Protein AF-A0A7V2IB35-F1 (afdb_monomer_lite)

Secondary structure (DSSP, 8-state):
-----------------------------------------PPPPP---PPP--------------PPPPPPPP---HHHHHHHHHHHHHHHHHHHHHTHHHHHHHHHHHHHHHHHHHHHHHHS-----SGGGS--STTSPP-S-------THHHHHHHHHHHHHHHHHHHHHHHHHHHHHTHHHHHHHHHHHHHHHHHHHHHHHTTTT---

pLDDT: mean 75.53, std 20.03, range [38.19, 98.56]

Sequence (212 aa):
MVDVDEEAAERDPEGRRPGRAGRVRGGAGDRGRHEVPARAHTPIVPGGRRRRKRDAGRAVATAAGERPRAPPAPRRDPRASRRARGRTGGILARRAMEYLPVLIFAVLIVAFGVVSLAVARLLRPARPDPVKAMNYECGAEPFGPAWIQFPAGFYLVALVFILFDTLAVFLFPWALVLRTEGLRAFWVMAAFVGIVGLGWLYAYREGVLEWK

Foldseek 3Di:
DDDDDDDDDDDDDDDDDDDDDDDDDDDDDDDDDDDDDDDDDDDDDDDDDDDDDDDDDDDDDDDDDDDPDDDPDPPPDPVVVVVVVVVVVVVVVVVVVVCVVVVVVVVVVVVVVVVVVVVCVVPDDDDDDVVVVADDDVPDHDDDDPDDDDDCLVVLVVVLVVLVVVLVVVVVVLVVCCVVCPPVSVVVNVVVCVVSVVVVVVCVVVCSNPDD

Radius of gyration: 40.21 Å; chains: 1; bounding box: 102×67×86 Å

Structure (mmCIF, N/CA/C/O backbone):
data_AF-A0A7V2IB35-F1
#
_entry.id   AF-A0A7V2IB35-F1
#
loop_
_atom_site.group_PDB
_atom_site.id
_atom_site.type_symbol
_atom_site.label_atom_id
_atom_site.label_alt_id
_atom_site.label_comp_id
_atom_site.label_asym_id
_atom_site.label_entity_id
_atom_site.label_seq_id
_atom_site.pdbx_PDB_ins_code
_atom_site.Cartn_x
_atom_site.Cartn_y
_atom_site.Cartn_z
_atom_site.occupancy
_atom_site.B_iso_or_equiv
_atom_site.auth_seq_id
_atom_site.auth_comp_id
_atom_site.auth_asym_id
_atom_site.auth_atom_id
_atom_site.pdbx_PDB_model_num
ATOM 1 N N . MET A 1 1 ? 24.985 -39.035 -35.673 1.00 49.66 1 MET A N 1
ATOM 2 C CA . MET A 1 1 ? 25.160 -40.280 -36.441 1.00 49.66 1 MET A CA 1
ATOM 3 C C . MET A 1 1 ? 26.101 -41.129 -35.630 1.00 49.66 1 MET A C 1
ATOM 5 O O . MET A 1 1 ? 27.090 -40.569 -35.165 1.00 49.66 1 MET A O 1
ATOM 9 N N . VAL A 1 2 ? 25.780 -42.409 -35.473 1.00 42.47 2 VAL A N 1
ATOM 10 C CA . VAL A 1 2 ? 26.357 -43.331 -34.488 1.00 42.47 2 VAL A CA 1
ATOM 11 C C . VAL A 1 2 ? 25.881 -43.033 -33.056 1.00 42.47 2 VAL A C 1
ATOM 13 O O . VAL A 1 2 ? 26.201 -41.982 -32.508 1.00 42.47 2 VAL A O 1
ATOM 16 N N . ASP A 1 3 ? 25.190 -43.952 -32.380 1.00 44.59 3 ASP A N 1
ATOM 17 C CA . ASP A 1 3 ? 23.843 -44.498 -32.685 1.00 44.59 3 ASP A CA 1
ATOM 18 C C . ASP A 1 3 ? 23.284 -45.121 -31.368 1.00 44.59 3 ASP A C 1
ATOM 20 O O . ASP A 1 3 ? 24.039 -45.212 -30.402 1.00 44.59 3 ASP A O 1
ATOM 24 N N . VAL A 1 4 ? 21.979 -45.269 -31.085 1.00 55.09 4 VAL A N 1
ATOM 25 C CA . VAL A 1 4 ? 20.846 -45.994 -31.725 1.00 55.09 4 VAL A CA 1
ATOM 26 C C . VAL A 1 4 ? 20.843 -47.511 -31.422 1.00 55.09 4 VAL A C 1
ATOM 28 O O . VAL A 1 4 ? 20.877 -48.332 -32.325 1.00 55.09 4 VAL A O 1
ATOM 31 N N . ASP A 1 5 ? 20.730 -47.824 -30.120 1.00 50.22 5 ASP A N 1
ATOM 32 C CA . ASP A 1 5 ? 20.096 -49.017 -29.517 1.00 50.22 5 ASP A CA 1
ATOM 33 C C . ASP A 1 5 ? 19.050 -48.447 -28.520 1.00 50.22 5 ASP A C 1
ATOM 35 O O . ASP A 1 5 ? 19.384 -47.539 -27.754 1.00 50.22 5 ASP A O 1
ATOM 39 N N . GLU A 1 6 ? 17.739 -48.702 -28.528 1.00 55.28 6 GLU A N 1
ATOM 40 C CA . GLU A 1 6 ? 16.906 -49.890 -28.791 1.00 55.28 6 GLU A CA 1
ATOM 41 C C . GLU A 1 6 ? 16.714 -50.803 -27.561 1.00 55.28 6 GLU A C 1
ATOM 43 O O . GLU A 1 6 ? 17.663 -51.355 -27.022 1.00 55.28 6 GLU A O 1
ATOM 48 N N . GLU A 1 7 ? 15.438 -50.935 -27.157 1.00 47.97 7 GLU A N 1
ATOM 49 C CA . GLU A 1 7 ? 14.862 -51.931 -26.231 1.00 47.97 7 GLU A CA 1
ATOM 50 C C . GLU A 1 7 ? 15.362 -52.009 -24.756 1.00 47.97 7 GLU A C 1
ATOM 52 O O . GLU A 1 7 ? 16.485 -51.676 -24.411 1.00 47.97 7 GLU A O 1
ATOM 57 N N . ALA A 1 8 ? 14.550 -52.402 -23.763 1.00 41.12 8 ALA A N 1
ATOM 58 C CA . ALA A 1 8 ? 13.110 -52.667 -23.740 1.00 41.12 8 ALA A CA 1
ATOM 59 C C . ALA A 1 8 ? 12.476 -52.289 -22.384 1.00 41.12 8 ALA A C 1
ATOM 61 O O . ALA A 1 8 ? 13.104 -52.311 -21.330 1.00 41.12 8 ALA A O 1
ATOM 62 N N . ALA A 1 9 ? 11.188 -51.961 -22.482 1.00 38.47 9 ALA A N 1
ATOM 63 C CA . ALA A 1 9 ? 10.094 -52.226 -21.551 1.00 38.47 9 ALA A CA 1
ATOM 64 C C . ALA A 1 9 ? 10.382 -52.760 -20.129 1.00 38.47 9 ALA A C 1
ATOM 66 O O . ALA A 1 9 ? 10.858 -53.875 -19.962 1.00 38.47 9 ALA A O 1
ATOM 67 N N . GLU A 1 10 ? 9.719 -52.133 -19.151 1.00 54.44 10 GLU A N 1
ATOM 68 C CA . GLU A 1 10 ? 8.640 -52.855 -18.464 1.00 54.44 10 GLU A CA 1
ATOM 69 C C . GLU A 1 10 ? 7.444 -51.924 -18.194 1.00 54.44 10 GLU A C 1
ATOM 71 O O . GLU A 1 10 ? 7.600 -50.724 -17.957 1.00 54.44 10 GLU A O 1
ATOM 76 N N . ARG A 1 11 ? 6.226 -52.461 -18.322 1.00 47.09 11 ARG A N 1
ATOM 77 C CA . ARG A 1 11 ? 4.964 -51.751 -18.071 1.00 47.09 11 ARG A CA 1
ATOM 78 C C . ARG A 1 11 ? 4.386 -52.259 -16.755 1.00 47.09 11 ARG A C 1
ATOM 80 O O . ARG A 1 11 ? 4.236 -53.467 -16.621 1.00 47.09 11 ARG A O 1
ATOM 87 N N . ASP A 1 12 ? 3.925 -51.365 -15.884 1.00 47.56 12 ASP A N 1
ATOM 88 C CA . ASP A 1 12 ? 2.955 -51.711 -14.836 1.00 47.56 12 ASP A CA 1
ATOM 89 C C . ASP A 1 12 ? 1.616 -50.996 -15.110 1.00 47.56 12 ASP A C 1
ATOM 91 O O . ASP A 1 12 ? 1.527 -49.775 -14.932 1.00 47.56 12 ASP A O 1
ATOM 95 N N . PRO A 1 13 ? 0.592 -51.711 -15.622 1.00 56.50 13 PRO A N 1
ATOM 96 C CA . PRO A 1 13 ? -0.699 -51.131 -15.957 1.00 56.50 13 PRO A CA 1
ATOM 97 C C . PRO A 1 13 ? -1.884 -51.718 -15.158 1.00 56.50 13 PRO A C 1
ATOM 99 O O . PRO A 1 13 ? -2.969 -51.810 -15.720 1.00 56.50 13 PRO A O 1
ATOM 102 N N . GLU A 1 14 ? -1.743 -52.087 -13.877 1.00 45.78 14 GLU A N 1
ATOM 103 C CA . GLU A 1 14 ? -2.878 -52.440 -12.987 1.00 45.78 14 GLU A CA 1
ATOM 104 C C . GLU A 1 14 ? -2.435 -52.370 -11.504 1.00 45.78 14 GLU A C 1
ATOM 106 O O . GLU A 1 14 ? -1.509 -53.042 -11.091 1.00 45.78 14 GLU A O 1
ATOM 111 N N . GLY A 1 15 ? -3.011 -51.609 -10.572 1.00 42.94 15 GLY A N 1
ATOM 112 C CA . GLY A 1 15 ? -4.404 -51.220 -10.402 1.00 42.94 15 GLY A CA 1
ATOM 113 C C . GLY A 1 15 ? -4.883 -51.614 -8.993 1.00 42.94 15 GLY A C 1
ATOM 114 O O . GLY A 1 15 ? -5.195 -52.777 -8.758 1.00 42.94 15 GLY A O 1
ATOM 115 N N . ARG A 1 16 ? -4.986 -50.661 -8.043 1.00 42.22 16 ARG A N 1
ATOM 116 C CA . ARG A 1 16 ? -5.832 -50.782 -6.823 1.00 42.22 16 ARG A CA 1
ATOM 117 C C . ARG A 1 16 ? -5.967 -49.477 -6.016 1.00 42.22 16 ARG A C 1
ATOM 119 O O . ARG A 1 16 ? -5.063 -49.054 -5.307 1.00 42.22 16 ARG A O 1
ATOM 126 N N . ARG A 1 17 ? -7.182 -48.921 -6.002 1.00 50.62 17 ARG A N 1
ATOM 127 C CA . ARG A 1 17 ? -7.823 -48.375 -4.784 1.00 50.62 17 ARG A CA 1
ATOM 128 C C . ARG A 1 17 ? -8.903 -49.397 -4.392 1.00 50.62 17 ARG A C 1
ATOM 130 O O . ARG A 1 17 ? -9.488 -49.965 -5.317 1.00 50.62 17 ARG A O 1
ATOM 137 N N . PRO A 1 18 ? -9.198 -49.663 -3.101 1.00 51.81 18 PRO A N 1
ATOM 138 C CA . PRO A 1 18 ? -10.195 -48.815 -2.421 1.00 51.81 18 PRO A CA 1
ATOM 139 C C . PRO A 1 18 ? -10.126 -48.745 -0.871 1.00 51.81 18 PRO A C 1
ATOM 141 O O . PRO A 1 18 ? -9.525 -49.579 -0.205 1.00 51.81 18 PRO A O 1
ATOM 144 N N . GLY A 1 19 ? -10.916 -47.823 -0.300 1.00 41.06 19 GLY A N 1
ATOM 145 C CA . GLY A 1 19 ? -11.405 -47.886 1.090 1.00 41.06 19 GLY A CA 1
ATOM 146 C C . GLY A 1 19 ? -10.630 -47.048 2.122 1.00 41.06 19 GLY A C 1
ATOM 147 O O . GLY A 1 19 ? -9.466 -46.736 1.924 1.00 41.06 19 GLY A O 1
ATOM 148 N N . ARG A 1 20 ? -11.232 -46.639 3.249 1.00 43.84 20 ARG A N 1
ATOM 149 C CA . ARG A 1 20 ? -12.660 -46.663 3.647 1.00 43.84 20 ARG A CA 1
ATOM 150 C C . ARG A 1 20 ? -12.899 -45.599 4.738 1.00 43.84 20 ARG A C 1
ATOM 152 O O . ARG A 1 20 ? -11.971 -45.193 5.425 1.00 43.84 20 ARG A O 1
ATOM 159 N N . ALA A 1 21 ? -14.142 -45.146 4.894 1.00 46.91 21 ALA A N 1
ATOM 160 C CA . ALA A 1 21 ? -14.523 -44.109 5.856 1.00 46.91 21 ALA A CA 1
ATOM 161 C C . ALA A 1 21 ? -14.310 -44.502 7.335 1.00 46.91 21 ALA A C 1
ATOM 163 O O . ALA A 1 21 ? -14.651 -45.614 7.737 1.00 46.91 21 ALA A O 1
ATOM 164 N N . GLY A 1 22 ? -13.876 -43.534 8.151 1.00 43.50 22 GLY A N 1
ATOM 165 C CA . GLY A 1 22 ? -13.842 -43.600 9.616 1.00 43.50 22 GLY A CA 1
ATOM 166 C C . GLY A 1 22 ? -14.738 -42.527 10.244 1.00 43.50 22 GLY A C 1
ATOM 167 O O . GLY A 1 22 ? -14.273 -41.449 10.597 1.00 43.50 22 GLY A O 1
ATOM 168 N N . ARG A 1 23 ? -16.042 -42.805 10.363 1.00 49.16 23 ARG A N 1
ATOM 169 C CA . ARG A 1 23 ? -17.017 -41.916 11.019 1.00 49.16 23 ARG A CA 1
ATOM 170 C C . ARG A 1 23 ? -17.187 -42.336 12.478 1.00 49.16 23 ARG A C 1
ATOM 172 O O . ARG A 1 23 ? -17.846 -43.340 12.729 1.00 49.16 23 ARG A O 1
ATOM 179 N N . VAL A 1 24 ? -16.680 -41.552 13.427 1.00 54.00 24 VAL A N 1
ATOM 180 C CA . VAL A 1 24 ? -16.980 -41.737 14.860 1.00 54.00 24 VAL A CA 1
ATOM 181 C C . VAL A 1 24 ? -18.007 -40.696 15.309 1.00 54.00 24 VAL A C 1
ATOM 183 O O . VAL A 1 24 ? -17.975 -39.540 14.892 1.00 54.00 24 VAL A O 1
ATOM 186 N N . ARG A 1 25 ? -18.988 -41.145 16.095 1.00 47.47 25 ARG A N 1
ATOM 187 C CA . ARG A 1 25 ? -20.209 -40.416 16.455 1.00 47.47 25 ARG A CA 1
ATOM 188 C C . ARG A 1 25 ? -20.546 -40.720 17.912 1.00 47.47 25 ARG A C 1
ATOM 190 O O . ARG A 1 25 ? -20.620 -41.890 18.265 1.00 47.47 25 ARG A O 1
ATOM 197 N N . GLY A 1 26 ? -20.900 -39.692 18.679 1.00 38.75 26 GLY A N 1
ATOM 198 C CA . GLY A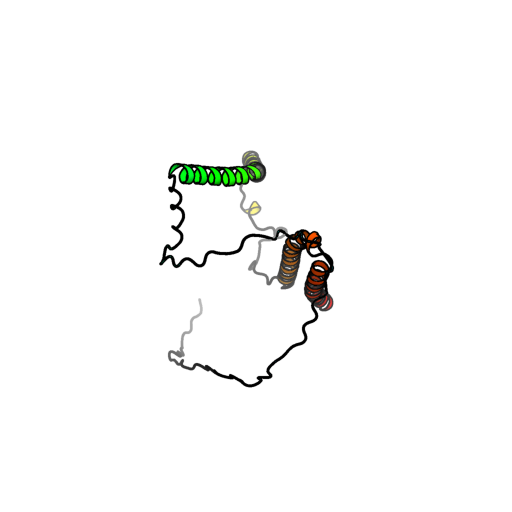 1 26 ? -21.632 -39.847 19.940 1.00 38.75 26 GLY A CA 1
ATOM 199 C C . GLY A 1 26 ? -20.781 -39.719 21.204 1.00 38.75 26 GLY A C 1
ATOM 200 O O . GLY A 1 26 ? -19.762 -40.376 21.361 1.00 38.75 26 GLY A O 1
ATOM 201 N N . GLY A 1 27 ? -21.259 -38.868 22.109 1.00 38.19 27 GLY A N 1
ATOM 202 C CA . GLY A 1 27 ? -20.668 -38.578 23.416 1.00 38.19 27 GLY A CA 1
ATOM 203 C C . GLY A 1 27 ? -21.595 -37.661 24.215 1.00 38.19 27 GLY A C 1
ATOM 204 O O . GLY A 1 27 ? -21.180 -36.608 24.681 1.00 38.19 27 GLY A O 1
ATOM 205 N N . ALA A 1 28 ? -22.888 -38.001 24.267 1.00 44.31 28 ALA A N 1
ATOM 206 C CA . ALA A 1 28 ? -23.889 -37.215 24.982 1.00 44.31 28 ALA A CA 1
ATOM 207 C C . ALA A 1 28 ? -23.853 -37.558 26.480 1.00 44.31 28 ALA A C 1
ATOM 209 O O . ALA A 1 28 ? -24.232 -38.661 26.870 1.00 44.31 28 ALA A O 1
ATOM 210 N N . GLY A 1 29 ? -23.395 -36.612 27.301 1.00 44.84 29 GLY A N 1
ATOM 211 C CA . GLY A 1 29 ? -23.379 -36.713 28.760 1.00 44.84 29 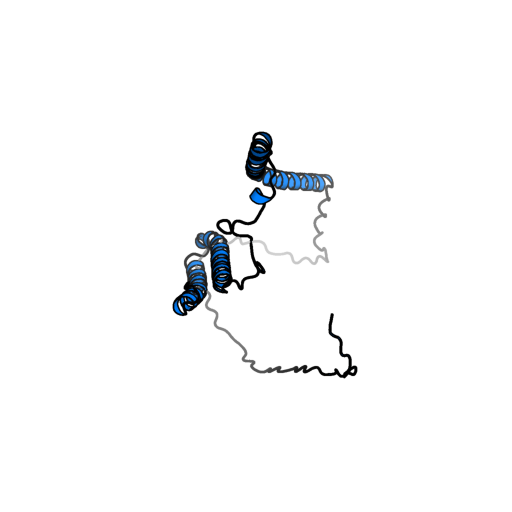GLY A CA 1
ATOM 212 C C . GLY A 1 29 ? -24.412 -35.788 29.397 1.00 44.84 29 GLY A C 1
ATOM 213 O O . GLY A 1 29 ? -24.088 -34.661 29.753 1.00 44.84 29 GLY A O 1
ATOM 214 N N . ASP A 1 30 ? -25.646 -36.268 29.548 1.00 48.97 30 ASP A N 1
ATOM 215 C CA . ASP A 1 30 ? -26.634 -35.658 30.443 1.00 48.97 30 ASP A CA 1
ATOM 216 C C . ASP A 1 30 ? -26.406 -36.135 31.888 1.00 48.97 30 ASP A C 1
ATOM 218 O O . ASP A 1 30 ? -26.362 -37.349 32.136 1.00 48.97 30 ASP A O 1
ATOM 222 N N . ARG A 1 31 ? -26.277 -35.175 32.818 1.00 48.91 31 ARG A N 1
ATOM 223 C CA . ARG A 1 31 ? -26.936 -35.135 34.144 1.00 48.91 31 ARG A CA 1
ATOM 224 C C . ARG A 1 31 ? -26.348 -34.025 35.021 1.00 48.91 31 ARG A C 1
ATOM 226 O O . ARG A 1 31 ? -25.138 -33.958 35.201 1.00 48.91 31 ARG A O 1
ATOM 233 N N . GLY A 1 32 ? -27.206 -33.203 35.634 1.00 43.75 32 GLY A N 1
ATOM 234 C CA . GLY A 1 32 ? -26.756 -32.166 36.579 1.00 43.75 32 GLY A CA 1
ATOM 235 C C . GLY A 1 32 ? -27.811 -31.139 37.003 1.00 43.75 32 GLY A C 1
ATOM 236 O O . GLY A 1 32 ? -27.516 -29.950 37.053 1.00 43.75 32 GLY A O 1
ATOM 237 N N . ARG A 1 33 ? -29.052 -31.565 37.275 1.00 42.47 33 ARG A N 1
ATOM 238 C CA . ARG A 1 33 ? -30.112 -30.680 37.793 1.00 42.47 33 ARG A CA 1
ATOM 239 C C . ARG A 1 33 ? -29.843 -30.298 39.252 1.00 42.47 33 ARG A C 1
ATOM 241 O O . ARG A 1 33 ? -29.779 -31.192 40.090 1.00 42.47 33 ARG A O 1
ATOM 248 N N . HIS A 1 34 ? -29.813 -29.003 39.567 1.00 53.22 34 HIS A N 1
ATOM 249 C CA . HIS A 1 34 ? -30.037 -28.501 40.929 1.00 53.22 34 HIS A CA 1
ATOM 250 C C . HIS A 1 34 ? -30.931 -27.252 40.916 1.00 53.22 34 HIS A C 1
ATOM 252 O O . HIS A 1 34 ? -30.636 -26.258 40.257 1.00 53.22 34 HIS A O 1
ATOM 258 N N . GLU A 1 35 ? -32.050 -27.347 41.638 1.00 44.06 35 GLU A N 1
ATOM 259 C CA . GLU A 1 35 ? -33.262 -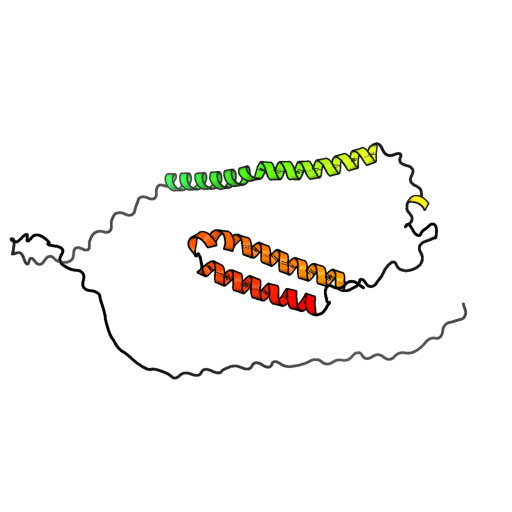26.529 41.498 1.00 44.06 35 GLU A CA 1
ATOM 260 C C . GLU A 1 35 ? -33.782 -26.224 42.943 1.00 44.06 35 GLU A C 1
ATOM 262 O O . GLU A 1 35 ? -33.832 -27.148 43.749 1.00 44.06 35 GLU A O 1
ATOM 267 N N . VAL A 1 36 ? -34.148 -25.012 43.415 1.00 56.44 36 VAL A N 1
ATOM 268 C CA . VAL A 1 36 ? -34.322 -23.702 42.744 1.00 56.44 36 VAL A CA 1
ATOM 269 C C . VAL A 1 36 ? -33.793 -22.446 43.515 1.00 56.44 36 VAL A C 1
ATOM 271 O O . VAL A 1 36 ? -32.959 -21.761 42.927 1.00 56.44 36 VAL A O 1
ATOM 274 N N . PRO A 1 37 ? -34.312 -21.980 44.691 1.00 55.16 37 PRO A N 1
ATOM 275 C CA . PRO A 1 37 ? -34.816 -20.592 44.658 1.00 55.16 37 PRO A CA 1
ATOM 276 C C . PRO A 1 37 ? -34.254 -19.515 45.619 1.00 55.16 37 PRO A C 1
ATOM 278 O O . PRO A 1 37 ? -33.928 -19.749 46.776 1.00 55.16 37 PRO A O 1
ATOM 281 N N . ALA A 1 38 ? -34.384 -18.278 45.117 1.00 47.47 38 ALA A N 1
ATOM 282 C CA . ALA A 1 38 ? -34.815 -17.045 45.797 1.00 47.47 38 ALA A CA 1
ATOM 283 C C . ALA A 1 38 ? -33.973 -16.405 46.926 1.00 47.47 38 ALA A C 1
ATOM 285 O O . ALA A 1 38 ? -34.082 -16.761 48.097 1.00 47.47 38 ALA A O 1
ATOM 286 N N . ARG A 1 39 ? -33.401 -15.228 46.610 1.00 43.97 39 ARG A N 1
ATOM 287 C CA . ARG A 1 39 ? -33.593 -14.009 47.426 1.00 43.97 39 ARG A CA 1
ATOM 288 C C . ARG A 1 39 ? -33.853 -12.788 46.544 1.00 43.97 39 ARG A C 1
ATOM 290 O O . ARG A 1 39 ? -33.043 -12.451 45.688 1.00 43.97 39 ARG A O 1
ATOM 297 N N . ALA A 1 40 ? -34.981 -12.124 46.779 1.00 51.94 40 ALA A N 1
ATOM 298 C CA . ALA A 1 40 ? -35.296 -10.830 46.188 1.00 51.94 40 ALA A CA 1
ATOM 299 C C . ALA A 1 40 ? -34.799 -9.709 47.111 1.00 51.94 40 ALA A C 1
ATOM 301 O O . ALA A 1 40 ? -35.131 -9.698 48.294 1.00 51.94 40 ALA A O 1
ATOM 302 N N . HIS A 1 41 ? -34.062 -8.744 46.560 1.00 51.22 41 HIS A N 1
ATOM 303 C CA . HIS A 1 41 ? -33.739 -7.487 47.236 1.00 51.22 41 HIS A CA 1
ATOM 304 C C . HIS A 1 41 ? -34.045 -6.311 46.306 1.00 51.22 41 HIS A C 1
ATOM 306 O O . HIS A 1 41 ? -33.183 -5.798 45.597 1.00 51.22 41 HIS A O 1
ATOM 312 N N . THR A 1 42 ? -35.311 -5.901 46.304 1.00 54.84 42 THR A N 1
ATOM 313 C CA . THR A 1 42 ? -35.776 -4.672 45.655 1.00 54.84 42 THR A CA 1
ATOM 314 C C . THR A 1 42 ? -35.524 -3.487 46.594 1.00 54.84 42 THR A C 1
ATOM 316 O O . THR A 1 42 ? -35.984 -3.537 47.738 1.00 54.84 42 THR A O 1
ATOM 319 N N . PRO A 1 43 ? -34.844 -2.407 46.169 1.00 56.44 43 PRO A N 1
ATOM 320 C CA . PRO A 1 43 ? -34.741 -1.202 46.984 1.00 56.44 43 PRO A CA 1
ATOM 321 C C . PRO A 1 43 ? -36.088 -0.465 47.040 1.00 56.44 43 PRO A C 1
ATOM 323 O O . PRO A 1 43 ? -36.787 -0.311 46.037 1.00 56.44 43 PRO A O 1
ATOM 326 N N . ILE A 1 44 ? -36.450 -0.005 48.238 1.00 55.75 44 ILE A N 1
ATOM 327 C CA . ILE A 1 44 ? -37.705 0.699 48.524 1.00 55.75 44 ILE A CA 1
ATOM 328 C C . ILE A 1 44 ? -37.586 2.161 48.074 1.00 55.75 44 ILE A C 1
ATOM 330 O O . ILE A 1 44 ? -36.729 2.893 48.563 1.00 55.75 44 ILE A O 1
ATOM 334 N N . VAL A 1 45 ? -38.483 2.610 47.189 1.00 65.75 45 VAL A N 1
ATOM 335 C CA . VAL A 1 45 ? -38.616 4.027 46.801 1.00 65.75 45 VAL A CA 1
ATOM 336 C C . VAL A 1 45 ? -39.764 4.671 47.595 1.00 65.75 45 VAL A C 1
ATOM 338 O O . VAL A 1 45 ? -40.889 4.169 47.534 1.00 65.75 45 VAL A O 1
ATOM 341 N N . PRO A 1 46 ? -39.540 5.778 48.328 1.00 54.09 46 PRO A N 1
ATOM 342 C CA . PRO A 1 46 ? -40.572 6.374 49.171 1.00 54.09 46 PRO A CA 1
ATOM 343 C C . PRO A 1 46 ? -41.520 7.337 48.428 1.00 54.09 46 PRO A C 1
ATOM 345 O O . PRO A 1 46 ? -41.104 8.272 47.751 1.00 54.09 46 PRO A O 1
ATOM 348 N N . GLY A 1 47 ? -42.822 7.207 48.705 1.00 51.81 47 GLY A N 1
ATOM 349 C CA . GLY A 1 47 ? -43.591 8.369 49.181 1.00 51.81 47 GLY A CA 1
ATOM 350 C C . GLY A 1 47 ? -44.187 9.378 48.185 1.00 51.81 47 GLY A C 1
ATOM 351 O O . GLY A 1 47 ? -44.419 10.523 48.571 1.00 51.81 47 GLY A O 1
ATOM 352 N N . GLY A 1 48 ? -44.521 9.004 46.947 1.00 49.09 48 GLY A N 1
ATOM 353 C CA . GLY A 1 48 ? -45.255 9.894 46.028 1.00 49.09 48 GLY A CA 1
ATOM 354 C C . GLY A 1 48 ? -46.748 10.059 46.375 1.00 49.09 48 GLY A C 1
ATOM 355 O O . GLY A 1 48 ? -47.570 9.242 45.960 1.00 49.09 48 GLY A O 1
ATOM 356 N N . ARG A 1 49 ? -47.131 11.131 47.091 1.00 59.53 49 ARG A N 1
ATOM 357 C CA . ARG A 1 49 ? -48.536 11.444 47.456 1.00 59.53 49 ARG A CA 1
ATOM 358 C C . ARG A 1 49 ? -49.454 11.547 46.222 1.00 59.53 49 ARG A C 1
ATOM 360 O O . ARG A 1 49 ? -49.464 12.573 45.544 1.00 59.53 49 ARG A O 1
ATOM 367 N N . ARG A 1 50 ? -50.309 10.546 45.971 1.00 57.34 50 ARG A N 1
ATOM 368 C CA . ARG A 1 50 ? -51.411 10.648 44.991 1.00 57.34 50 ARG A CA 1
ATOM 369 C C . ARG A 1 50 ? -52.739 10.969 45.680 1.00 57.34 50 ARG A C 1
ATOM 371 O O . ARG A 1 50 ? -53.152 10.291 46.615 1.00 57.34 50 ARG A O 1
ATOM 378 N N . ARG A 1 51 ? -53.396 12.033 45.202 1.00 54.84 51 ARG A N 1
ATOM 379 C CA . ARG A 1 51 ? -54.700 12.520 45.685 1.00 54.84 51 ARG A CA 1
ATOM 380 C C . ARG A 1 51 ? -55.742 11.398 45.713 1.00 54.84 51 ARG A C 1
ATOM 382 O O . ARG A 1 51 ? -55.990 10.765 44.689 1.00 54.84 51 ARG A O 1
ATOM 389 N N . ARG A 1 52 ? -56.457 11.270 46.837 1.00 50.31 52 ARG A N 1
ATOM 390 C CA . ARG A 1 52 ? -57.800 10.673 46.845 1.00 50.31 52 ARG A CA 1
ATOM 391 C C . ARG A 1 52 ? -58.683 11.438 45.854 1.00 50.31 52 ARG A C 1
ATOM 393 O O . ARG A 1 52 ? -58.881 12.639 46.021 1.00 50.31 52 ARG A O 1
ATOM 400 N N . LYS A 1 53 ? -59.291 10.727 44.908 1.00 45.81 53 LYS A N 1
ATOM 401 C CA . LYS A 1 53 ? -60.640 11.055 44.445 1.00 45.81 53 LYS A CA 1
ATOM 402 C C . LYS A 1 53 ? -61.516 9.870 44.834 1.00 45.81 53 LYS A C 1
ATOM 404 O O . LYS A 1 53 ? -61.325 8.767 44.331 1.00 45.81 53 LYS A O 1
ATOM 409 N N . ARG A 1 54 ? -62.347 10.085 45.850 1.00 49.94 54 ARG A N 1
ATOM 410 C CA . ARG A 1 54 ? -63.375 9.135 46.276 1.00 49.94 54 ARG A CA 1
ATOM 411 C C . ARG A 1 54 ? -64.624 9.378 45.412 1.00 49.94 54 ARG A C 1
ATOM 413 O O . ARG A 1 54 ? -64.634 10.309 44.610 1.00 49.94 54 ARG A O 1
ATOM 420 N N . ASP A 1 55 ? -65.637 8.551 45.631 1.00 48.94 55 ASP A N 1
ATOM 421 C CA . ASP A 1 55 ? -67.024 8.755 45.198 1.00 48.94 55 ASP A CA 1
ATOM 422 C C . ASP A 1 55 ? -67.316 8.455 43.717 1.00 48.94 55 ASP A C 1
ATOM 424 O O . ASP A 1 55 ? -67.287 9.323 42.851 1.00 48.94 55 ASP A O 1
ATOM 428 N N . ALA A 1 56 ? -67.645 7.188 43.452 1.00 48.03 56 ALA A N 1
ATOM 429 C CA . ALA A 1 56 ? -68.952 6.782 42.916 1.00 48.03 56 ALA A CA 1
ATOM 430 C C . ALA A 1 56 ? -68.996 5.247 42.830 1.00 48.03 56 ALA A C 1
ATOM 432 O O . ALA A 1 56 ? -68.257 4.635 42.062 1.00 48.03 56 ALA A O 1
ATOM 433 N N . GLY A 1 57 ? -69.833 4.608 43.649 1.00 41.88 57 GLY A N 1
ATOM 434 C CA . GLY A 1 57 ? -70.119 3.180 43.506 1.00 41.88 57 GLY A CA 1
ATOM 435 C C . GLY A 1 57 ? -71.257 2.919 42.515 1.00 41.88 57 GLY A C 1
ATOM 436 O O . GLY A 1 57 ? -71.941 3.847 42.095 1.00 41.88 57 GLY A O 1
ATOM 437 N N . ARG A 1 58 ? -71.518 1.626 42.275 1.00 46.06 58 ARG A N 1
ATOM 438 C CA . ARG A 1 58 ? -72.746 1.066 41.674 1.00 46.06 58 A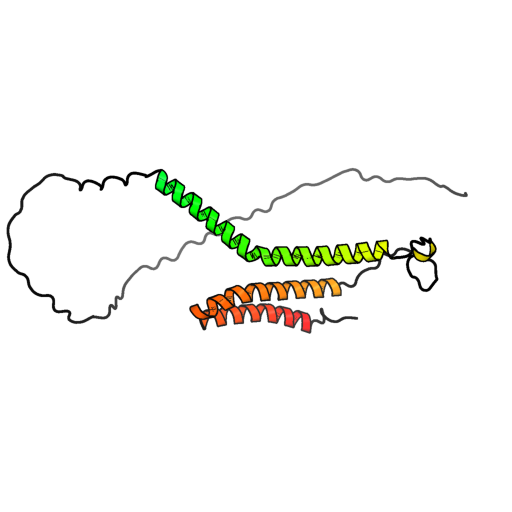RG A CA 1
ATOM 439 C C . ARG A 1 58 ? -72.925 1.234 40.154 1.00 46.06 58 ARG A C 1
ATOM 441 O O . ARG A 1 58 ? -73.630 2.124 39.701 1.00 46.06 58 ARG A O 1
ATOM 448 N N . ALA A 1 59 ? -72.470 0.223 39.411 1.00 42.53 59 ALA A N 1
ATOM 449 C CA . ALA A 1 59 ? -73.344 -0.552 38.518 1.00 42.53 59 ALA A CA 1
ATOM 450 C C . ALA A 1 59 ? -72.656 -1.868 38.108 1.00 42.53 59 ALA A C 1
ATOM 452 O O . ALA A 1 59 ? -71.715 -1.863 37.321 1.00 42.53 59 ALA A O 1
ATOM 453 N N . VAL A 1 60 ? -73.141 -3.003 38.620 1.00 54.91 60 VAL A N 1
ATOM 454 C CA . VAL A 1 60 ? -72.934 -4.298 37.954 1.00 54.91 60 VAL A CA 1
ATOM 455 C C . VAL A 1 60 ? -74.023 -4.391 36.895 1.00 54.91 60 VAL A C 1
ATOM 457 O O . VAL A 1 60 ? -75.200 -4.461 37.239 1.00 54.91 60 VAL A O 1
ATOM 460 N N . ALA A 1 61 ? -73.635 -4.353 35.624 1.00 47.16 61 ALA A N 1
ATOM 461 C CA . ALA A 1 61 ? -74.534 -4.559 34.500 1.00 47.16 61 ALA A CA 1
ATOM 462 C C . ALA A 1 61 ? -73.897 -5.561 33.537 1.00 47.16 61 ALA A C 1
ATOM 464 O O . ALA A 1 61 ? -72.863 -5.306 32.923 1.00 47.16 61 ALA A O 1
ATOM 465 N N . THR A 1 62 ? -74.526 -6.726 33.441 1.00 52.88 62 THR A N 1
ATOM 466 C CA . THR A 1 62 ? -74.257 -7.750 32.436 1.00 52.88 62 THR A CA 1
ATOM 467 C C . THR A 1 62 ? -74.461 -7.182 31.033 1.00 52.88 62 THR A C 1
ATOM 469 O O . THR A 1 62 ? -75.589 -6.860 30.663 1.00 52.88 62 THR A O 1
ATOM 472 N N . ALA A 1 63 ? -73.396 -7.117 30.237 1.00 48.78 63 ALA A N 1
ATOM 473 C CA . ALA A 1 63 ? -73.464 -6.870 28.800 1.00 48.78 63 ALA A CA 1
ATOM 474 C C . ALA A 1 63 ? -72.633 -7.935 28.076 1.00 48.78 63 ALA A C 1
ATOM 476 O O . ALA A 1 63 ? -71.444 -8.111 28.349 1.00 48.78 63 ALA A O 1
ATOM 477 N N . ALA A 1 64 ? -73.276 -8.690 27.188 1.00 51.34 64 ALA A N 1
ATOM 478 C CA . ALA A 1 64 ? -72.633 -9.771 26.460 1.00 51.34 64 ALA A CA 1
ATOM 479 C C . ALA A 1 64 ? -71.772 -9.230 25.306 1.00 51.34 64 ALA A C 1
ATOM 481 O O . ALA A 1 64 ? -72.270 -8.545 24.423 1.00 51.34 64 ALA A O 1
ATOM 482 N N . GLY A 1 65 ? -70.498 -9.625 25.278 1.00 53.72 65 GLY A N 1
ATOM 483 C CA . GLY A 1 65 ? -69.789 -9.937 24.035 1.00 53.72 65 GLY A CA 1
ATOM 484 C C . GLY A 1 65 ? -69.681 -8.876 22.931 1.00 53.72 65 GLY A C 1
ATOM 485 O O . GLY A 1 65 ? -69.837 -9.240 21.769 1.00 53.72 65 GLY A O 1
ATOM 486 N N . GLU A 1 66 ? -69.284 -7.635 23.221 1.00 54.41 66 GLU A N 1
ATOM 487 C CA . GLU A 1 66 ? -68.744 -6.746 22.178 1.00 54.41 66 GLU A CA 1
ATOM 488 C C . GLU A 1 66 ? -67.209 -6.748 22.198 1.00 54.41 66 GLU A C 1
ATOM 490 O O . GLU A 1 66 ? -66.560 -6.132 23.044 1.00 54.41 66 GLU A O 1
ATOM 495 N N . ARG A 1 67 ? -66.601 -7.464 21.239 1.00 59.38 67 ARG A N 1
ATOM 496 C CA . ARG A 1 67 ? -65.154 -7.363 20.993 1.00 59.38 67 ARG A CA 1
ATOM 497 C C . ARG A 1 67 ? -64.845 -5.942 20.502 1.00 59.38 67 ARG A C 1
ATOM 499 O O . ARG A 1 67 ? -65.547 -5.479 19.599 1.00 59.38 67 ARG A O 1
ATOM 506 N N . PRO A 1 68 ? -63.796 -5.262 21.005 1.00 61.22 68 PRO A N 1
ATOM 507 C CA . PRO A 1 68 ? -63.432 -3.944 20.496 1.00 61.22 68 PRO A CA 1
ATOM 508 C C . PRO A 1 68 ? -63.171 -4.033 18.989 1.00 61.22 68 PRO A C 1
ATOM 510 O O . PRO A 1 68 ? -62.323 -4.812 18.544 1.00 61.22 68 PRO A O 1
ATOM 513 N N . ARG A 1 69 ? -63.934 -3.266 18.198 1.00 67.00 69 ARG A N 1
ATOM 514 C CA . ARG A 1 69 ? -63.779 -3.226 16.738 1.00 67.00 69 ARG A CA 1
ATOM 515 C C . ARG A 1 69 ? -62.340 -2.838 16.415 1.00 67.00 69 ARG A C 1
ATOM 517 O O . ARG A 1 69 ? -61.880 -1.776 16.831 1.00 67.00 69 ARG A O 1
ATOM 524 N N . ALA A 1 70 ? -61.647 -3.696 15.669 1.00 68.81 70 ALA A N 1
ATOM 525 C CA . ALA A 1 70 ? -60.314 -3.382 15.178 1.00 68.81 70 ALA A CA 1
ATOM 526 C C . ALA A 1 70 ? -60.364 -2.059 14.389 1.00 68.81 70 ALA A C 1
ATOM 528 O O . ALA A 1 70 ? -61.308 -1.861 13.613 1.00 68.81 70 ALA A O 1
ATOM 529 N N . PRO A 1 71 ? -59.390 -1.147 14.574 1.00 75.12 71 PRO A N 1
ATOM 530 C CA . PRO A 1 71 ? -59.357 0.094 13.813 1.00 75.12 71 PRO A CA 1
ATOM 531 C C . PRO A 1 71 ? -59.323 -0.227 12.310 1.00 75.12 71 PRO A C 1
ATOM 533 O O . PRO A 1 71 ? -58.665 -1.194 11.911 1.00 75.12 71 PRO A O 1
ATOM 536 N N . PRO A 1 72 ? -60.026 0.551 11.464 1.00 71.06 72 PRO A N 1
ATOM 537 C CA . PRO A 1 72 ? -60.069 0.287 10.034 1.00 71.06 72 PRO A CA 1
ATOM 538 C C . PRO A 1 72 ? -58.647 0.290 9.472 1.00 71.06 72 PRO A C 1
ATOM 540 O O . PRO A 1 72 ? -57.880 1.227 9.708 1.00 71.06 72 PRO A O 1
ATOM 543 N N . ALA A 1 73 ? -58.295 -0.769 8.738 1.00 71.69 73 ALA A N 1
ATOM 544 C CA . ALA A 1 73 ? -56.961 -0.913 8.173 1.00 71.69 73 ALA A CA 1
ATOM 545 C C . ALA A 1 73 ? -56.607 0.336 7.341 1.00 71.69 73 ALA A C 1
ATOM 547 O O . ALA A 1 73 ? -57.435 0.778 6.534 1.00 71.69 73 ALA A O 1
ATOM 548 N N . PRO A 1 74 ? -55.406 0.922 7.515 1.00 73.50 74 PRO A N 1
ATOM 549 C CA . PRO A 1 74 ? -55.046 2.149 6.822 1.00 73.50 74 PRO A CA 1
ATOM 550 C C . PRO A 1 74 ? -55.143 1.929 5.312 1.00 73.50 74 PRO A C 1
ATOM 552 O O . PRO A 1 74 ? -54.518 1.012 4.769 1.00 73.50 74 PRO A O 1
ATOM 555 N N . ARG A 1 75 ? -55.934 2.770 4.627 1.00 75.12 75 ARG A N 1
ATOM 556 C CA . ARG A 1 75 ? -56.050 2.741 3.163 1.00 75.12 75 ARG A CA 1
ATOM 557 C C . ARG A 1 75 ? -54.643 2.838 2.572 1.00 75.12 75 ARG A C 1
ATOM 559 O O . ARG A 1 75 ? -53.983 3.865 2.714 1.00 75.12 75 ARG A O 1
ATOM 566 N N . ARG A 1 76 ? -54.188 1.766 1.914 1.00 69.56 76 ARG A N 1
ATOM 567 C CA . ARG A 1 76 ? -52.904 1.731 1.202 1.00 69.56 76 ARG A CA 1
ATOM 568 C C . ARG A 1 76 ? -52.957 2.727 0.046 1.00 69.56 76 ARG A C 1
ATOM 570 O O . ARG A 1 76 ? -53.422 2.376 -1.032 1.00 69.56 76 ARG A O 1
ATOM 577 N N . ASP A 1 77 ? -52.489 3.952 0.267 1.00 75.44 77 ASP A N 1
ATOM 578 C CA . ASP A 1 77 ? -52.327 4.934 -0.804 1.00 75.44 77 ASP A CA 1
ATOM 579 C C . ASP A 1 77 ? -51.218 4.471 -1.773 1.00 75.44 77 ASP A C 1
ATOM 581 O O . ASP A 1 77 ? -50.041 4.411 -1.385 1.00 75.44 77 ASP A O 1
ATOM 585 N N . PRO A 1 78 ? -51.540 4.173 -3.048 1.00 69.12 78 PRO A N 1
ATOM 586 C CA . PRO A 1 78 ? -50.531 3.794 -4.028 1.00 69.12 78 PRO A CA 1
ATOM 587 C C . PRO A 1 78 ? -49.517 4.921 -4.270 1.00 69.12 78 PRO A C 1
ATOM 589 O O . PRO A 1 78 ? -48.347 4.647 -4.557 1.00 69.12 78 PRO A O 1
ATOM 592 N N . ARG A 1 79 ? -49.928 6.190 -4.118 1.00 65.25 79 ARG A N 1
ATOM 593 C CA . ARG A 1 79 ? -49.097 7.373 -4.388 1.00 65.25 79 ARG A CA 1
ATOM 594 C C . ARG A 1 79 ? -48.004 7.538 -3.334 1.00 65.25 79 ARG A C 1
ATOM 596 O O . ARG A 1 79 ? -46.851 7.753 -3.712 1.00 65.25 79 ARG A O 1
ATOM 603 N N . ALA A 1 80 ? -48.311 7.331 -2.051 1.00 65.38 80 ALA A N 1
ATOM 604 C CA . ALA A 1 80 ? -47.319 7.262 -0.976 1.00 65.38 80 ALA A CA 1
ATOM 605 C C . ALA A 1 80 ? -46.206 6.237 -1.273 1.00 65.38 80 ALA A C 1
ATOM 607 O O . ALA A 1 80 ? -45.019 6.566 -1.187 1.00 65.38 80 ALA A O 1
ATOM 608 N N . SER A 1 81 ? -46.569 5.028 -1.726 1.00 62.34 81 SER A N 1
ATOM 609 C CA . SER A 1 81 ? -45.595 3.977 -2.072 1.00 62.34 81 SER A CA 1
ATOM 610 C C . SER A 1 81 ? -44.691 4.354 -3.260 1.00 62.34 81 SER A C 1
ATOM 612 O O . SER A 1 81 ? -43.505 4.011 -3.285 1.00 62.34 81 SER A O 1
ATOM 614 N N . ARG A 1 82 ? -45.222 5.112 -4.232 1.00 64.44 82 ARG A N 1
ATOM 615 C CA . ARG A 1 82 ? -44.481 5.595 -5.408 1.00 64.44 82 ARG A CA 1
ATOM 616 C C . ARG A 1 82 ? -43.530 6.741 -5.038 1.00 64.44 82 ARG A C 1
ATOM 618 O O . ARG A 1 82 ? -42.392 6.767 -5.501 1.00 64.44 82 ARG A O 1
ATOM 625 N N . ARG A 1 83 ? -43.964 7.639 -4.142 1.00 62.75 83 ARG A N 1
ATOM 626 C CA . ARG A 1 83 ? -43.178 8.784 -3.646 1.00 62.75 83 ARG A CA 1
ATOM 627 C C . ARG A 1 83 ? -42.010 8.354 -2.752 1.00 62.75 83 ARG A C 1
ATOM 629 O O . ARG A 1 83 ? -40.938 8.946 -2.839 1.00 62.75 83 ARG A O 1
ATOM 636 N N . ALA A 1 84 ? -42.183 7.299 -1.951 1.00 61.22 84 ALA A N 1
ATOM 637 C CA . ALA A 1 84 ? -41.095 6.693 -1.180 1.00 61.22 84 ALA A CA 1
ATOM 638 C C . ALA A 1 84 ? -40.010 6.093 -2.096 1.00 61.22 84 ALA A C 1
ATOM 640 O O . ALA A 1 84 ? -38.827 6.378 -1.921 1.00 61.22 84 ALA A O 1
ATOM 641 N N . ARG A 1 85 ? -40.415 5.338 -3.127 1.00 63.72 85 ARG A N 1
ATOM 642 C CA . ARG A 1 85 ? -39.497 4.647 -4.052 1.00 63.72 85 ARG A CA 1
ATOM 643 C C . ARG A 1 85 ? -38.595 5.609 -4.838 1.00 63.72 85 ARG A C 1
ATOM 645 O O . ARG A 1 85 ? -37.402 5.352 -4.969 1.00 63.72 85 ARG A O 1
ATOM 652 N N . GLY A 1 86 ? -39.136 6.744 -5.293 1.00 61.66 86 GLY A N 1
ATOM 653 C CA . GLY A 1 86 ? -38.348 7.793 -5.958 1.00 61.66 86 GLY A CA 1
ATOM 654 C C . GLY A 1 86 ? -37.361 8.518 -5.030 1.00 61.66 86 GLY A C 1
ATOM 655 O O . GLY A 1 86 ? -36.307 8.964 -5.478 1.00 61.66 86 GLY A O 1
ATOM 656 N N . ARG A 1 87 ? -37.659 8.603 -3.725 1.00 67.00 87 ARG A N 1
ATOM 657 C CA . ARG A 1 87 ? -36.797 9.284 -2.746 1.00 67.00 87 ARG A CA 1
ATOM 658 C C . ARG A 1 87 ? -35.525 8.487 -2.440 1.00 67.00 87 ARG A C 1
ATOM 660 O O . ARG A 1 87 ? -34.468 9.093 -2.308 1.00 67.00 87 ARG A O 1
ATOM 667 N N . THR A 1 88 ? -35.604 7.155 -2.390 1.00 65.50 88 THR A N 1
ATOM 668 C CA . THR A 1 88 ? -34.441 6.283 -2.136 1.00 65.50 88 THR A CA 1
ATOM 669 C C . THR A 1 88 ? -33.420 6.320 -3.275 1.00 65.50 88 THR A C 1
ATOM 671 O O . THR A 1 88 ? -32.225 6.450 -3.013 1.00 65.50 88 THR A O 1
ATOM 674 N N . GLY A 1 89 ? -33.870 6.293 -4.537 1.00 69.81 89 GLY A N 1
ATOM 675 C CA . GLY A 1 89 ? -32.972 6.392 -5.699 1.00 69.81 89 GLY A CA 1
ATOM 676 C C . GLY A 1 89 ? -32.151 7.688 -5.705 1.00 69.81 89 GLY A C 1
ATOM 677 O O . GLY A 1 89 ? -30.950 7.665 -5.965 1.00 69.81 89 GLY A O 1
ATOM 678 N N . GLY A 1 90 ? -32.766 8.805 -5.300 1.00 77.12 90 GLY A N 1
ATOM 679 C CA . GLY A 1 90 ? -32.076 10.089 -5.156 1.00 77.12 90 GLY A CA 1
ATOM 680 C C . GLY A 1 90 ? -31.024 10.137 -4.039 1.00 77.12 90 GLY A C 1
ATOM 681 O O . GLY A 1 90 ? -30.133 10.978 -4.105 1.00 77.12 90 GLY A O 1
ATOM 682 N N . ILE A 1 91 ? -31.089 9.262 -3.028 1.00 78.62 91 ILE A N 1
ATOM 683 C CA . ILE A 1 91 ? -30.081 9.195 -1.952 1.00 78.62 91 ILE A CA 1
ATOM 684 C C . ILE A 1 91 ? -28.839 8.444 -2.438 1.00 78.62 91 ILE A C 1
ATOM 686 O O . ILE A 1 91 ? -27.727 8.935 -2.258 1.00 78.62 91 ILE A O 1
ATOM 690 N N . LEU A 1 92 ? -29.021 7.298 -3.102 1.00 80.31 92 LEU A N 1
ATOM 691 C CA . LEU A 1 92 ? -27.912 6.530 -3.679 1.00 80.31 92 LEU A CA 1
ATOM 692 C C . LEU A 1 92 ? -27.183 7.331 -4.765 1.00 80.31 92 LEU A C 1
ATOM 694 O O . LEU A 1 92 ? -25.957 7.378 -4.763 1.00 80.31 92 LEU A O 1
ATOM 698 N N . ALA A 1 93 ? -27.927 8.040 -5.622 1.00 82.38 93 ALA A N 1
ATOM 699 C CA . ALA A 1 93 ? -27.343 8.947 -6.607 1.00 82.38 93 ALA A CA 1
ATOM 700 C C . ALA A 1 93 ? -26.505 10.058 -5.947 1.00 82.38 93 ALA A C 1
ATOM 702 O O . ALA A 1 93 ? -25.381 10.298 -6.371 1.00 82.38 93 ALA A O 1
ATOM 703 N N . ARG A 1 94 ? -26.997 10.691 -4.869 1.00 84.19 94 ARG A N 1
ATOM 704 C CA . ARG A 1 94 ? -26.233 11.709 -4.118 1.00 84.19 94 ARG A CA 1
ATOM 705 C C . ARG A 1 94 ? -24.948 11.143 -3.513 1.00 84.19 94 ARG A C 1
ATOM 707 O O . ARG A 1 94 ? -23.906 11.762 -3.676 1.00 84.19 94 ARG A O 1
ATOM 714 N N . ARG A 1 95 ? -24.997 9.952 -2.905 1.00 84.94 95 ARG A N 1
ATOM 715 C CA . ARG A 1 95 ? -23.796 9.266 -2.394 1.00 84.94 95 ARG A CA 1
ATOM 716 C C . ARG A 1 95 ? -22.799 8.934 -3.503 1.00 84.94 95 ARG A C 1
ATOM 718 O O . ARG A 1 95 ? -21.614 9.162 -3.325 1.00 84.94 95 ARG A O 1
ATOM 725 N N . ALA A 1 96 ? -23.255 8.471 -4.666 1.00 85.56 96 ALA A N 1
ATOM 726 C CA . ALA A 1 96 ? -22.370 8.250 -5.811 1.00 85.56 96 ALA A CA 1
ATOM 727 C C . ALA A 1 96 ? -21.730 9.561 -6.317 1.00 85.56 96 ALA A C 1
ATOM 729 O O . ALA A 1 96 ? -20.555 9.573 -6.674 1.00 85.56 96 ALA A O 1
ATOM 730 N N . MET A 1 97 ? -22.471 10.677 -6.294 1.00 91.56 97 MET A N 1
ATOM 731 C CA . MET A 1 97 ? -21.955 11.998 -6.681 1.00 91.56 97 MET A CA 1
ATOM 732 C C . MET A 1 97 ? -20.874 12.523 -5.720 1.00 91.56 97 MET A C 1
ATOM 734 O O . MET A 1 97 ? -19.972 13.220 -6.172 1.00 91.56 97 MET A O 1
ATOM 738 N N . GLU A 1 98 ? -20.910 12.158 -4.431 1.00 92.94 98 GLU A N 1
ATOM 739 C CA . GLU A 1 98 ? -19.856 12.497 -3.453 1.00 92.94 98 GLU A CA 1
ATOM 740 C C . GLU A 1 98 ? -18.489 11.889 -3.836 1.00 92.94 98 GLU A C 1
ATOM 742 O O . GLU A 1 98 ? -17.455 12.500 -3.580 1.00 92.94 98 GLU A O 1
ATOM 747 N N . TYR A 1 99 ? -18.473 10.739 -4.524 1.00 94.69 99 TYR A N 1
ATOM 748 C CA . TYR A 1 99 ? -17.250 10.092 -5.026 1.00 94.69 99 TYR A CA 1
ATOM 749 C C . TYR A 1 99 ? -16.858 10.503 -6.455 1.00 94.69 99 TYR A C 1
ATOM 751 O O . TYR A 1 99 ? -15.775 10.138 -6.916 1.00 94.69 99 TYR A O 1
ATOM 759 N N . LEU A 1 100 ? -17.687 11.280 -7.164 1.00 95.06 100 LEU A N 1
ATOM 760 C CA . LEU A 1 100 ? -17.394 11.693 -8.541 1.00 95.06 100 LEU A CA 1
ATOM 761 C C . LEU A 1 100 ? -16.052 12.449 -8.680 1.00 95.06 100 LEU A C 1
ATOM 763 O O . LEU A 1 100 ? -15.321 12.132 -9.619 1.00 95.06 100 LEU A O 1
ATOM 767 N N . PRO A 1 101 ? -15.653 13.370 -7.774 1.00 96.25 101 PRO A N 1
ATOM 768 C CA . PRO A 1 101 ? -14.345 14.025 -7.862 1.00 96.25 101 PRO A CA 1
ATOM 769 C C . PRO A 1 101 ? -13.170 13.043 -7.759 1.00 96.25 101 PRO A C 1
ATOM 771 O O . PRO A 1 101 ? -12.179 13.199 -8.468 1.00 96.25 101 PRO A O 1
ATOM 774 N N . VAL A 1 102 ? -13.297 12.001 -6.927 1.00 96.94 102 VAL A N 1
ATOM 775 C CA . VAL A 1 102 ? -12.274 10.952 -6.765 1.00 96.94 102 VAL A CA 1
ATOM 776 C C . VAL A 1 102 ? -12.137 10.141 -8.054 1.00 96.94 102 VAL A C 1
ATOM 778 O O . VAL A 1 102 ? -11.022 9.903 -8.514 1.00 96.94 102 VAL A O 1
ATOM 781 N N . LEU A 1 103 ? -13.263 9.777 -8.677 1.00 96.44 103 LEU A N 1
ATOM 782 C CA . LEU A 1 103 ? -13.275 9.077 -9.962 1.00 96.44 103 LEU A CA 1
ATOM 783 C C . LEU A 1 103 ? -12.659 9.928 -11.082 1.00 96.44 103 LEU A C 1
ATOM 785 O O . LEU A 1 103 ? -11.832 9.426 -11.839 1.00 96.44 103 LEU A O 1
ATOM 789 N N . ILE A 1 104 ? -13.017 11.215 -11.167 1.00 97.50 104 ILE A N 1
ATOM 790 C CA . ILE A 1 104 ? -12.435 12.150 -12.143 1.00 97.50 104 ILE A CA 1
ATOM 791 C C . ILE A 1 104 ? -10.918 12.242 -11.946 1.00 97.50 104 ILE A C 1
ATOM 793 O O . ILE A 1 104 ? -10.175 12.136 -12.917 1.00 97.50 104 ILE A O 1
ATOM 797 N N . PHE A 1 105 ? -10.442 12.383 -10.706 1.00 98.19 105 PHE A N 1
ATOM 798 C CA . PHE A 1 105 ? -9.010 12.475 -10.423 1.00 98.19 105 PHE A CA 1
ATOM 799 C C . PHE A 1 105 ? -8.258 11.179 -10.764 1.00 98.19 105 PHE A C 1
ATOM 801 O O . PHE A 1 105 ? -7.201 11.235 -11.388 1.00 98.19 105 PHE A O 1
ATOM 808 N N . ALA A 1 106 ? -8.828 10.010 -10.453 1.00 98.12 106 ALA A N 1
ATOM 809 C CA . ALA A 1 106 ? -8.261 8.717 -10.843 1.00 98.12 106 ALA A CA 1
ATOM 810 C C . ALA A 1 106 ? -8.159 8.565 -12.373 1.00 98.12 106 ALA A C 1
ATOM 812 O O . ALA A 1 106 ? -7.116 8.156 -12.886 1.00 98.12 106 ALA A O 1
ATOM 813 N N . VAL A 1 107 ? -9.204 8.958 -13.113 1.00 98.31 107 VAL A N 1
ATOM 814 C CA . VAL A 1 107 ? -9.187 8.978 -14.585 1.00 98.31 107 VAL A CA 1
ATOM 815 C C . VAL A 1 107 ? -8.131 9.951 -15.110 1.00 98.31 107 VAL A C 1
ATOM 817 O O . VAL A 1 107 ? -7.406 9.595 -16.033 1.00 98.31 107 VAL A O 1
ATOM 820 N N . LEU A 1 108 ? -7.989 11.140 -14.515 1.00 98.56 108 LEU A N 1
ATOM 821 C CA . LEU A 1 108 ? -6.971 12.119 -14.909 1.00 98.56 108 LEU A CA 1
ATOM 822 C C . LEU A 1 108 ? -5.541 11.616 -14.666 1.00 98.56 108 LEU A C 1
ATOM 824 O O . LEU A 1 108 ? -4.696 11.828 -15.530 1.00 98.56 108 LEU A O 1
ATOM 828 N N . ILE A 1 109 ? -5.265 10.913 -13.561 1.00 98.44 109 ILE A N 1
ATOM 829 C CA . ILE A 1 109 ? -3.947 10.298 -13.303 1.00 98.44 109 ILE A CA 1
ATOM 830 C C . ILE A 1 109 ? -3.610 9.269 -14.391 1.00 98.44 109 ILE A C 1
ATOM 832 O O . ILE A 1 109 ? -2.529 9.317 -14.980 1.00 98.44 109 ILE A O 1
ATOM 836 N N . VAL A 1 110 ? -4.541 8.354 -14.684 1.00 98.50 110 VAL A N 1
ATOM 837 C CA . VAL A 1 110 ? -4.338 7.312 -15.704 1.00 98.50 110 VAL A CA 1
ATOM 838 C C . VAL A 1 110 ? -4.200 7.935 -17.094 1.00 98.50 110 VAL A C 1
ATOM 840 O O . VAL A 1 110 ? -3.280 7.587 -17.833 1.00 98.50 110 VAL A O 1
ATOM 843 N N . ALA A 1 111 ? -5.062 8.895 -17.439 1.00 98.50 111 ALA A N 1
ATOM 844 C CA . ALA A 1 111 ? -5.004 9.612 -18.708 1.00 98.50 111 ALA A CA 1
ATOM 845 C C . ALA A 1 111 ? -3.693 10.392 -18.863 1.00 98.50 111 ALA A C 1
ATOM 847 O O . ALA A 1 111 ? -3.090 10.332 -19.930 1.00 98.50 111 ALA A O 1
ATOM 848 N N . PHE A 1 112 ? -3.213 11.062 -17.811 1.00 98.44 112 PHE A N 1
ATOM 849 C CA . PHE A 1 112 ? -1.923 11.750 -17.819 1.00 98.44 112 PHE A CA 1
ATOM 850 C C . PHE A 1 112 ? -0.778 10.772 -18.097 1.00 98.44 112 PHE A C 1
ATOM 852 O O . PHE A 1 112 ? -0.012 11.000 -19.027 1.00 98.44 112 PHE A O 1
ATOM 859 N N . GLY A 1 113 ? -0.716 9.638 -17.387 1.00 98.31 113 GLY A N 1
ATOM 860 C CA . GLY A 1 113 ? 0.290 8.602 -17.643 1.00 98.31 113 GLY A CA 1
ATOM 861 C C . GLY A 1 113 ? 0.256 8.084 -19.086 1.00 98.31 113 GLY A C 1
ATOM 862 O O . GLY A 1 113 ? 1.284 8.060 -19.763 1.00 98.31 113 GLY A O 1
ATOM 863 N N . VAL A 1 114 ? -0.930 7.733 -19.596 1.00 98.44 114 VAL A N 1
ATOM 864 C CA . VAL A 1 114 ? -1.108 7.239 -20.974 1.00 98.44 114 VAL A CA 1
ATOM 865 C C . VAL A 1 114 ? -0.730 8.299 -22.013 1.00 98.44 114 VAL A C 1
ATOM 867 O O . VAL A 1 114 ? -0.013 7.982 -22.961 1.00 98.44 114 VAL A O 1
ATOM 870 N N . VAL A 1 115 ? -1.156 9.554 -21.839 1.00 98.44 115 VAL A N 1
ATOM 871 C CA . VAL A 1 115 ? -0.827 10.660 -22.753 1.00 98.44 115 VAL A CA 1
ATOM 872 C C . VAL A 1 115 ? 0.668 10.970 -22.718 1.00 98.44 115 VAL A C 1
ATOM 874 O O . VAL A 1 115 ? 1.267 11.114 -23.780 1.00 98.44 115 VAL A O 1
ATOM 877 N N . SER A 1 116 ? 1.306 11.002 -21.545 1.00 98.25 116 SER A N 1
ATOM 878 C CA . SER A 1 116 ? 2.757 11.194 -21.430 1.00 98.25 116 SER A CA 1
ATOM 879 C C . SER A 1 116 ? 3.538 10.093 -22.150 1.00 98.25 116 SER A C 1
ATOM 881 O O . SER A 1 116 ? 4.456 10.401 -22.911 1.00 98.25 116 SER A O 1
ATOM 883 N N . LEU A 1 117 ? 3.147 8.822 -21.988 1.00 98.00 117 LEU A N 1
ATOM 884 C CA . LEU A 1 117 ? 3.756 7.704 -22.717 1.00 98.00 117 LEU A CA 1
ATOM 885 C C . LEU A 1 117 ? 3.498 7.795 -24.232 1.00 98.00 117 LEU A C 1
ATOM 887 O O . LEU A 1 117 ? 4.409 7.539 -25.019 1.00 98.00 117 LEU A O 1
ATOM 891 N N . ALA A 1 118 ? 2.294 8.184 -24.657 1.00 97.88 118 ALA A N 1
ATOM 892 C CA . ALA A 1 118 ? 1.949 8.339 -26.070 1.00 97.88 118 ALA A CA 1
ATOM 893 C C . ALA A 1 118 ? 2.740 9.476 -26.741 1.00 97.88 118 ALA A C 1
ATOM 895 O O . ALA A 1 118 ? 3.311 9.272 -27.812 1.00 97.88 118 ALA A O 1
ATOM 896 N N . VAL A 1 119 ? 2.842 10.639 -26.089 1.00 97.94 119 VAL A N 1
ATOM 897 C CA . VAL A 1 119 ? 3.646 11.783 -26.548 1.00 97.94 119 VAL A CA 1
ATOM 898 C C . VAL A 1 119 ? 5.126 11.407 -26.609 1.00 97.94 119 VAL A C 1
ATOM 900 O O . VAL A 1 119 ? 5.764 11.630 -27.636 1.00 97.94 119 VAL A O 1
ATOM 903 N N . ALA A 1 120 ? 5.667 10.753 -25.576 1.00 97.19 120 ALA A N 1
ATOM 904 C CA . ALA A 1 120 ? 7.045 10.262 -25.594 1.00 97.19 120 ALA A CA 1
ATOM 905 C C . ALA A 1 120 ? 7.292 9.274 -26.750 1.00 97.19 120 ALA A C 1
ATOM 907 O O . ALA A 1 120 ? 8.326 9.341 -27.413 1.00 97.19 120 ALA A O 1
ATOM 908 N N . ARG A 1 121 ? 6.332 8.387 -27.043 1.00 95.44 121 ARG A N 1
ATOM 909 C CA . ARG A 1 121 ? 6.428 7.405 -28.136 1.00 95.44 121 ARG A CA 1
ATOM 910 C C . ARG A 1 121 ? 6.256 8.021 -29.530 1.00 95.44 121 ARG A C 1
ATOM 912 O O . ARG A 1 121 ? 6.767 7.441 -30.482 1.00 95.44 121 ARG A O 1
ATOM 919 N N . LEU A 1 122 ? 5.582 9.168 -29.645 1.00 96.19 122 LEU A N 1
ATOM 920 C CA . LEU A 1 122 ? 5.433 9.937 -30.887 1.00 96.19 122 LEU A CA 1
ATOM 921 C C . LEU A 1 122 ? 6.651 10.833 -31.175 1.00 96.19 122 LEU A C 1
ATOM 923 O O . LEU A 1 122 ? 7.069 10.939 -32.323 1.00 96.19 122 LEU A O 1
ATOM 927 N N . LEU A 1 123 ? 7.231 11.457 -30.144 1.00 96.88 123 LEU A N 1
ATOM 928 C CA . LEU A 1 123 ? 8.401 12.337 -30.274 1.00 96.88 123 LEU A CA 1
ATOM 929 C C . LEU A 1 123 ? 9.733 11.570 -30.378 1.00 96.88 123 LEU A C 1
ATOM 931 O O . LEU A 1 123 ? 10.711 12.101 -30.903 1.00 96.88 123 LEU A O 1
ATOM 935 N N . ARG A 1 124 ? 9.807 10.333 -29.867 1.00 94.06 124 ARG A N 1
ATOM 936 C CA . ARG A 1 124 ? 11.036 9.525 -29.888 1.00 94.06 124 ARG A CA 1
ATOM 937 C C . ARG A 1 124 ? 11.410 9.097 -31.319 1.00 94.06 124 ARG A C 1
ATOM 939 O O . ARG A 1 124 ? 10.597 8.456 -31.984 1.00 94.06 124 ARG A O 1
ATOM 946 N N . PRO A 1 125 ? 12.672 9.285 -31.756 1.00 92.38 125 PRO A N 1
ATOM 947 C CA . PRO A 1 125 ? 13.170 8.708 -33.003 1.00 92.38 125 PRO A CA 1
ATOM 948 C C . PRO A 1 125 ? 13.046 7.175 -33.031 1.00 92.38 125 PRO A C 1
ATOM 950 O O . PRO A 1 125 ? 13.670 6.467 -32.235 1.00 92.38 125 PRO A O 1
ATOM 953 N N . ALA A 1 126 ? 12.263 6.652 -33.974 1.00 89.50 126 ALA A N 1
ATOM 954 C CA . ALA A 1 126 ? 12.080 5.218 -34.170 1.00 89.50 126 ALA A CA 1
ATOM 955 C C . ALA A 1 126 ? 13.257 4.619 -34.961 1.00 89.50 126 ALA A C 1
ATOM 957 O O . ALA A 1 126 ? 13.289 4.665 -36.188 1.00 89.50 126 ALA A O 1
ATOM 958 N N . ARG A 1 127 ? 14.238 4.054 -34.249 1.00 90.56 127 ARG A N 1
ATOM 959 C CA . ARG A 1 127 ? 15.357 3.285 -34.825 1.00 90.56 127 ARG A CA 1
ATOM 960 C C . ARG A 1 127 ? 15.428 1.896 -34.176 1.00 90.56 127 ARG A C 1
ATOM 962 O O . ARG A 1 127 ? 16.232 1.717 -33.256 1.00 90.56 127 ARG A O 1
ATOM 969 N N . PRO A 1 128 ? 14.546 0.954 -34.572 1.00 89.56 128 PRO A N 1
ATOM 970 C CA . PRO A 1 128 ? 14.618 -0.425 -34.104 1.00 89.56 128 PRO A CA 1
ATOM 971 C C . PRO A 1 128 ? 15.934 -1.052 -34.565 1.00 89.56 128 PRO A C 1
ATOM 973 O O . PRO A 1 128 ? 16.418 -0.779 -35.660 1.00 89.56 128 PRO A O 1
ATOM 976 N N . ASP A 1 129 ? 16.523 -1.855 -33.694 1.00 91.94 129 ASP A N 1
ATOM 977 C CA . ASP A 1 129 ? 17.843 -2.447 -33.863 1.00 91.94 129 ASP A CA 1
ATOM 978 C C . ASP A 1 129 ? 17.860 -3.717 -33.002 1.00 91.94 129 ASP A C 1
ATOM 980 O O . ASP A 1 129 ? 17.477 -3.619 -31.829 1.00 91.94 129 ASP A O 1
ATOM 984 N N . PRO A 1 130 ? 18.230 -4.890 -33.549 1.00 88.75 130 PRO A N 1
ATOM 985 C CA . PRO A 1 130 ? 18.196 -6.143 -32.804 1.00 88.75 130 PRO A CA 1
ATOM 986 C C . PRO A 1 130 ? 19.077 -6.087 -31.551 1.00 88.75 130 PRO A C 1
ATOM 988 O O . PRO A 1 130 ? 18.636 -6.532 -30.497 1.00 88.75 130 PRO A O 1
ATOM 991 N N . VAL A 1 131 ? 20.249 -5.445 -31.613 1.00 88.00 131 VAL A N 1
ATOM 992 C CA . VAL A 1 131 ? 21.176 -5.338 -30.472 1.00 88.00 131 VAL A CA 1
ATOM 993 C C . VAL A 1 131 ? 20.570 -4.486 -29.353 1.00 88.00 131 VAL A C 1
ATOM 995 O O . VAL A 1 131 ? 20.713 -4.803 -28.178 1.00 88.00 131 VAL A O 1
ATOM 998 N N . LYS A 1 132 ? 19.804 -3.441 -29.698 1.00 87.50 132 LYS A N 1
ATOM 999 C CA . LYS A 1 132 ? 19.079 -2.610 -28.714 1.00 87.50 132 LYS A CA 1
ATOM 1000 C C . LYS A 1 132 ? 17.852 -3.300 -28.102 1.00 87.50 132 LYS A C 1
ATOM 1002 O O . LYS A 1 132 ? 17.240 -2.728 -27.200 1.00 87.50 132 LYS A O 1
ATOM 1007 N N . ALA A 1 133 ? 17.453 -4.457 -28.628 1.00 90.38 133 ALA A N 1
ATOM 1008 C CA . ALA A 1 133 ? 16.337 -5.264 -28.142 1.00 90.38 133 ALA A CA 1
ATOM 1009 C C . ALA A 1 133 ? 16.790 -6.531 -27.389 1.00 90.38 133 ALA A C 1
ATOM 1011 O O . ALA A 1 133 ? 15.942 -7.235 -26.843 1.00 90.38 133 ALA A O 1
ATOM 1012 N N . MET A 1 134 ? 18.096 -6.818 -27.344 1.00 89.62 134 MET A N 1
ATOM 1013 C CA . MET A 1 134 ? 18.660 -7.904 -26.539 1.00 89.62 134 MET A CA 1
ATOM 1014 C C . MET A 1 134 ? 18.640 -7.557 -25.043 1.00 89.62 134 MET A C 1
ATOM 1016 O O . MET A 1 134 ? 18.658 -6.387 -24.656 1.00 89.62 134 MET A O 1
ATOM 1020 N N . ASN A 1 135 ? 18.621 -8.590 -24.196 1.00 90.38 135 ASN A N 1
ATOM 1021 C CA . ASN A 1 135 ? 18.754 -8.418 -22.750 1.00 90.38 135 ASN A CA 1
ATOM 1022 C C . ASN A 1 135 ? 20.147 -7.867 -22.406 1.00 90.38 135 ASN A C 1
ATOM 1024 O O . ASN A 1 135 ? 21.136 -8.192 -23.062 1.00 90.38 135 ASN A O 1
ATOM 1028 N N . TYR A 1 136 ? 20.224 -7.036 -21.367 1.00 88.25 136 TYR A N 1
ATOM 1029 C CA . TYR A 1 136 ? 21.478 -6.430 -20.932 1.00 88.25 136 TYR A CA 1
ATOM 1030 C C . TYR A 1 136 ? 22.310 -7.413 -20.095 1.00 88.25 136 TYR A C 1
ATOM 1032 O O . TYR A 1 136 ? 21.964 -7.686 -18.950 1.00 88.25 136 TYR A O 1
ATOM 1040 N N . GLU A 1 137 ? 23.425 -7.882 -20.657 1.00 89.06 137 GLU A N 1
ATOM 1041 C CA . GLU A 1 137 ? 24.391 -8.795 -20.017 1.00 89.06 137 GLU A CA 1
ATOM 1042 C C . GLU A 1 137 ? 25.827 -8.249 -20.142 1.00 89.06 137 GLU A C 1
ATOM 1044 O O . GLU A 1 137 ? 26.738 -8.900 -20.647 1.00 89.06 137 GLU A O 1
ATOM 1049 N N . CYS A 1 138 ? 26.031 -6.977 -19.770 1.00 86.81 138 CYS A N 1
ATOM 1050 C CA . CYS A 1 138 ? 27.333 -6.282 -19.820 1.00 86.81 138 CYS A CA 1
ATOM 1051 C C . CYS A 1 138 ? 28.061 -6.308 -21.190 1.00 86.81 138 CYS A C 1
ATOM 1053 O O . CYS A 1 138 ? 29.264 -6.064 -21.256 1.00 86.81 138 CYS A O 1
ATOM 1055 N N . GLY A 1 139 ? 27.334 -6.560 -22.285 1.00 85.31 139 GLY A N 1
ATOM 1056 C CA . GLY A 1 139 ? 27.871 -6.670 -23.648 1.00 85.31 139 GLY A CA 1
ATOM 1057 C C . GLY A 1 139 ? 28.124 -8.102 -24.137 1.00 85.31 139 GLY A C 1
ATOM 1058 O O . GLY A 1 139 ? 28.529 -8.268 -25.284 1.00 85.31 139 GLY A O 1
ATOM 1059 N N . ALA A 1 140 ? 27.871 -9.121 -23.310 1.00 85.62 140 ALA A N 1
ATOM 1060 C CA . ALA A 1 140 ? 27.847 -10.523 -23.721 1.00 85.62 140 ALA A CA 1
ATOM 1061 C C . ALA A 1 140 ? 26.467 -10.935 -24.269 1.00 85.62 140 ALA A C 1
ATOM 1063 O O . ALA A 1 140 ? 25.456 -10.273 -24.023 1.00 85.62 140 ALA A O 1
ATOM 1064 N N . GLU A 1 141 ? 26.415 -12.054 -24.994 1.00 87.38 141 GLU A N 1
ATOM 1065 C CA . GLU A 1 141 ? 25.146 -12.692 -25.353 1.00 87.38 141 GLU A CA 1
ATOM 1066 C C . GLU A 1 141 ? 24.560 -13.423 -24.127 1.00 87.38 141 GLU A C 1
ATOM 1068 O O . GLU A 1 141 ? 25.298 -14.149 -23.452 1.00 87.38 141 GLU A O 1
ATOM 1073 N N . PRO A 1 142 ? 23.256 -13.269 -23.816 1.00 86.75 142 PRO A N 1
ATOM 1074 C CA . PRO A 1 142 ? 22.637 -13.954 -22.684 1.00 86.75 142 PRO A CA 1
ATOM 1075 C C . PRO A 1 142 ? 22.708 -15.476 -22.833 1.00 86.75 142 PRO A C 1
ATOM 1077 O O . PRO A 1 142 ? 22.203 -16.031 -23.811 1.00 86.75 142 PRO A O 1
ATOM 1080 N N . PHE A 1 143 ? 23.296 -16.155 -21.847 1.00 85.12 143 PHE A N 1
ATOM 1081 C CA . PHE A 1 143 ? 23.476 -17.605 -21.865 1.00 85.12 143 PHE A CA 1
ATOM 1082 C C . PHE A 1 143 ? 22.620 -18.300 -20.799 1.00 85.12 143 PHE A C 1
ATOM 1084 O O . PHE A 1 143 ? 22.518 -17.858 -19.658 1.00 85.12 143 PHE A O 1
ATOM 1091 N N . GLY A 1 144 ? 22.047 -19.447 -21.167 1.00 85.62 144 GLY A N 1
ATOM 1092 C CA . GLY A 1 144 ? 21.305 -20.305 -20.245 1.00 85.62 144 GLY A CA 1
ATOM 1093 C C . GLY A 1 144 ? 19.878 -19.839 -19.901 1.00 85.62 144 GLY A C 1
ATOM 1094 O O . GLY A 1 144 ? 19.363 -18.865 -20.453 1.00 85.62 144 GLY A O 1
ATOM 1095 N N . PRO A 1 145 ? 19.185 -20.591 -19.027 1.00 85.56 145 PRO A N 1
ATOM 1096 C CA . PRO A 1 145 ? 17.817 -20.294 -18.617 1.00 85.56 145 PRO A CA 1
ATOM 1097 C C . PRO A 1 145 ? 17.760 -19.161 -17.582 1.00 85.56 145 PRO A C 1
ATOM 1099 O O . PRO A 1 145 ? 18.374 -19.253 -16.524 1.00 85.56 145 PRO A O 1
ATOM 1102 N N . ALA A 1 146 ? 16.897 -18.165 -17.801 1.00 85.50 146 ALA A N 1
ATOM 1103 C CA . ALA A 1 146 ? 16.614 -17.083 -16.841 1.00 85.50 146 ALA A CA 1
ATOM 1104 C C . ALA A 1 146 ? 15.796 -17.523 -15.596 1.00 85.50 146 ALA A C 1
ATOM 1106 O O . ALA A 1 146 ? 15.147 -16.708 -14.941 1.00 85.50 146 ALA A O 1
ATOM 1107 N N . TRP A 1 147 ? 15.782 -18.821 -15.281 1.00 86.50 147 TRP A N 1
ATOM 1108 C CA . TRP A 1 147 ? 14.996 -19.414 -14.200 1.00 86.50 147 TRP A CA 1
ATOM 1109 C C . TRP A 1 147 ? 15.866 -19.608 -12.957 1.00 86.50 147 TRP A C 1
ATOM 1111 O O . TRP A 1 147 ? 16.595 -20.593 -12.848 1.00 86.50 147 TRP A O 1
ATOM 1121 N N . ILE A 1 148 ? 15.760 -18.680 -12.007 1.00 86.88 148 ILE A N 1
ATOM 1122 C CA . ILE A 1 148 ? 16.429 -18.763 -10.703 1.00 86.88 148 ILE A CA 1
ATOM 1123 C C . ILE A 1 148 ? 15.447 -19.145 -9.590 1.00 86.88 148 ILE A C 1
ATOM 1125 O O . ILE A 1 148 ? 14.261 -18.817 -9.641 1.00 86.88 148 ILE A O 1
ATOM 1129 N N . GLN A 1 149 ? 15.950 -19.823 -8.557 1.00 85.62 149 GLN A N 1
ATOM 1130 C CA . GLN A 1 149 ? 15.197 -20.046 -7.323 1.00 85.62 149 GLN A CA 1
ATOM 1131 C C . GLN A 1 149 ? 15.173 -18.743 -6.519 1.00 85.62 149 GLN A C 1
ATOM 1133 O O . GLN A 1 149 ? 16.209 -18.292 -6.032 1.00 85.62 149 GLN A O 1
ATOM 1138 N N . PHE A 1 150 ? 13.999 -18.128 -6.381 1.00 84.06 150 PHE A N 1
ATOM 1139 C CA . PHE A 1 150 ? 13.847 -16.935 -5.551 1.00 84.06 150 PHE A CA 1
ATOM 1140 C C . PHE A 1 150 ? 13.910 -17.303 -4.057 1.00 84.06 150 PHE A C 1
ATOM 1142 O O . PHE A 1 150 ? 13.205 -18.224 -3.634 1.00 84.06 150 PHE A O 1
ATOM 1149 N N . PRO A 1 151 ? 14.697 -16.584 -3.233 1.00 85.44 151 PRO A N 1
ATOM 1150 C CA . PRO A 1 151 ? 14.724 -16.785 -1.788 1.00 85.44 151 PRO A CA 1
ATOM 1151 C C . PRO A 1 151 ? 13.334 -16.683 -1.146 1.00 85.44 151 PRO A C 1
ATOM 1153 O O . PRO A 1 151 ? 12.582 -15.740 -1.398 1.00 85.44 151 PRO A O 1
ATOM 1156 N N . ALA A 1 152 ? 13.012 -17.601 -0.230 1.00 85.62 152 ALA A N 1
ATOM 1157 C CA . ALA A 1 152 ? 11.727 -17.604 0.478 1.00 85.62 152 ALA A CA 1
ATOM 1158 C C . ALA A 1 152 ? 11.478 -16.332 1.325 1.00 85.62 152 ALA A C 1
ATOM 1160 O O . ALA A 1 152 ? 10.331 -16.027 1.655 1.00 85.62 152 ALA A O 1
ATOM 1161 N N . GLY A 1 153 ? 12.526 -15.554 1.632 1.00 86.00 153 GLY A N 1
ATOM 1162 C CA . GLY A 1 153 ? 12.438 -14.288 2.369 1.00 86.00 153 GLY A CA 1
ATOM 1163 C C . GLY A 1 153 ? 11.457 -13.278 1.761 1.00 86.00 153 GLY A C 1
ATOM 1164 O O . GLY A 1 153 ? 10.721 -12.629 2.500 1.00 86.00 153 GLY A O 1
ATOM 1165 N N . PHE A 1 154 ? 11.354 -13.194 0.427 1.00 88.00 154 PHE A N 1
ATOM 1166 C CA . PHE A 1 154 ? 10.388 -12.303 -0.236 1.00 88.00 154 PHE A CA 1
ATOM 1167 C C . PHE A 1 154 ? 8.932 -12.649 0.120 1.00 88.00 154 PHE A C 1
ATOM 1169 O O . PHE A 1 154 ? 8.124 -11.760 0.390 1.00 88.00 154 PHE A O 1
ATOM 1176 N N . TYR A 1 155 ? 8.606 -13.945 0.172 1.00 89.94 155 TYR A N 1
ATOM 1177 C CA . TYR A 1 155 ? 7.285 -14.431 0.571 1.00 89.94 155 TYR A CA 1
ATOM 1178 C C . TYR A 1 155 ? 7.008 -14.166 2.058 1.00 89.94 155 TYR A C 1
ATOM 1180 O O . TYR A 1 155 ? 5.915 -13.730 2.413 1.00 89.94 155 TYR A O 1
ATOM 1188 N N . LEU A 1 156 ? 8.003 -14.375 2.924 1.00 89.44 156 LEU A N 1
ATOM 1189 C CA . LEU A 1 156 ? 7.880 -14.156 4.369 1.00 89.44 156 LEU A CA 1
ATOM 1190 C C . LEU A 1 156 ? 7.619 -12.679 4.706 1.00 89.44 156 LEU A C 1
ATOM 1192 O O . LEU A 1 156 ? 6.724 -12.380 5.497 1.00 89.44 156 LEU A O 1
ATOM 1196 N N . VAL A 1 157 ? 8.323 -11.752 4.046 1.00 87.75 157 VAL A N 1
ATOM 1197 C CA . VAL A 1 157 ? 8.076 -10.306 4.177 1.00 87.75 157 VAL A CA 1
ATOM 1198 C C . VAL A 1 157 ? 6.669 -9.937 3.691 1.00 87.75 157 VAL A C 1
ATOM 1200 O O . VAL A 1 157 ? 5.962 -9.204 4.382 1.00 87.75 157 VAL A O 1
ATOM 1203 N N . ALA A 1 158 ? 6.220 -10.478 2.553 1.00 92.25 158 ALA A N 1
ATOM 1204 C CA . ALA A 1 158 ? 4.868 -10.238 2.042 1.00 92.25 158 ALA A CA 1
ATOM 1205 C C . ALA A 1 158 ? 3.772 -10.778 2.985 1.00 92.25 158 ALA A C 1
ATOM 1207 O O . ALA A 1 158 ? 2.768 -10.104 3.218 1.00 92.25 158 ALA A O 1
ATOM 1208 N N . LEU A 1 159 ? 3.977 -11.957 3.580 1.00 91.69 159 LEU A N 1
ATOM 1209 C CA . LEU A 1 159 ? 3.062 -12.547 4.559 1.00 91.69 159 LEU A CA 1
ATOM 1210 C C . LEU A 1 159 ? 2.960 -11.688 5.830 1.00 91.69 159 LEU A C 1
ATOM 1212 O O . LEU A 1 159 ? 1.857 -11.417 6.306 1.00 91.69 159 LEU A O 1
ATOM 1216 N N . VAL A 1 160 ? 4.095 -11.213 6.352 1.00 89.88 160 VAL A N 1
ATOM 1217 C CA . VAL A 1 160 ? 4.136 -10.314 7.518 1.00 89.88 160 VAL A CA 1
ATOM 1218 C C . VAL A 1 160 ? 3.490 -8.959 7.209 1.00 89.88 160 VAL A C 1
ATOM 1220 O O . VAL A 1 160 ? 2.758 -8.434 8.049 1.00 89.88 160 VAL A O 1
ATOM 1223 N N . PHE A 1 161 ? 3.676 -8.426 5.998 1.00 91.56 161 PHE A N 1
ATOM 1224 C CA . PHE A 1 161 ? 2.981 -7.220 5.546 1.00 91.56 161 PHE A CA 1
ATOM 1225 C C . PHE A 1 161 ? 1.456 -7.407 5.531 1.00 91.56 161 PHE A C 1
ATOM 1227 O O . PHE A 1 161 ? 0.750 -6.586 6.107 1.00 91.56 161 PHE A O 1
ATOM 1234 N N . ILE A 1 162 ? 0.941 -8.508 4.967 1.00 94.56 162 ILE A N 1
ATOM 1235 C CA . ILE A 1 162 ? -0.506 -8.804 4.938 1.00 94.56 162 ILE A CA 1
ATOM 1236 C C . ILE A 1 162 ? -1.086 -8.925 6.357 1.00 94.56 162 ILE A C 1
ATOM 1238 O O . ILE A 1 162 ? -2.183 -8.426 6.622 1.00 94.56 162 ILE A O 1
ATOM 1242 N N . LEU A 1 163 ? -0.357 -9.551 7.288 1.00 92.12 163 LEU A N 1
ATOM 1243 C CA . LEU A 1 163 ? -0.766 -9.652 8.695 1.00 92.12 163 LEU A CA 1
ATOM 1244 C C . LEU A 1 163 ? -0.876 -8.269 9.364 1.00 92.12 163 LEU A C 1
ATOM 1246 O O . LEU A 1 163 ? -1.838 -8.014 10.092 1.00 92.12 163 LEU A O 1
ATOM 1250 N N . PHE A 1 164 ? 0.069 -7.363 9.095 1.00 90.44 164 PHE A N 1
ATOM 1251 C CA . PHE A 1 164 ? 0.060 -6.004 9.643 1.00 90.44 164 PHE A CA 1
ATOM 1252 C C . PHE A 1 164 ? -0.959 -5.070 8.957 1.00 90.44 164 PHE A C 1
ATOM 1254 O O . PHE A 1 164 ? -1.615 -4.276 9.630 1.00 90.44 164 PHE A O 1
ATOM 1261 N N . ASP A 1 165 ? -1.161 -5.194 7.646 1.00 95.06 165 ASP A N 1
ATOM 1262 C CA . ASP A 1 165 ? -2.207 -4.466 6.914 1.00 95.06 165 ASP A CA 1
ATOM 1263 C C . ASP A 1 165 ? -3.606 -4.856 7.424 1.00 95.06 165 ASP A C 1
ATOM 1265 O O . ASP A 1 165 ? -4.429 -4.008 7.777 1.00 95.06 165 ASP A O 1
ATOM 1269 N N . THR A 1 166 ? -3.832 -6.158 7.621 1.00 94.56 166 THR A N 1
ATOM 1270 C CA . THR A 1 166 ? -5.072 -6.677 8.217 1.00 94.56 166 THR A CA 1
ATOM 1271 C C . THR A 1 166 ? -5.284 -6.154 9.647 1.00 94.56 166 THR A C 1
ATOM 1273 O O . THR A 1 166 ? -6.409 -5.820 10.024 1.00 94.56 166 THR A O 1
ATOM 1276 N N . LEU A 1 167 ? -4.216 -6.019 10.446 1.00 94.62 167 LEU A N 1
ATOM 1277 C CA . LEU A 1 167 ? -4.276 -5.380 11.766 1.00 94.62 167 LEU A CA 1
ATOM 1278 C C . LEU A 1 167 ? -4.773 -3.927 11.656 1.00 94.62 167 LEU A C 1
ATOM 1280 O O . LEU A 1 167 ? -5.696 -3.549 12.380 1.00 94.62 167 LEU A O 1
ATOM 1284 N N . ALA A 1 168 ? -4.239 -3.134 10.721 1.00 92.19 168 ALA A N 1
ATOM 1285 C CA . ALA A 1 168 ? -4.676 -1.754 10.496 1.00 92.19 168 ALA A CA 1
ATOM 1286 C C . ALA A 1 168 ? -6.164 -1.659 10.101 1.00 92.19 168 ALA A C 1
ATOM 1288 O O . ALA A 1 168 ? -6.884 -0.806 10.630 1.00 92.19 168 ALA A O 1
ATOM 1289 N N . VAL A 1 169 ? -6.664 -2.575 9.261 1.00 95.62 169 VAL A N 1
ATOM 1290 C CA . VAL A 1 169 ? -8.096 -2.662 8.907 1.00 95.62 169 VAL A CA 1
ATOM 1291 C C . VAL A 1 169 ? -8.983 -2.859 10.144 1.00 95.62 169 VAL A C 1
ATOM 1293 O O . VAL A 1 169 ? -10.061 -2.266 10.217 1.00 95.62 169 VAL A O 1
ATOM 1296 N N . PHE A 1 170 ? -8.535 -3.616 11.152 1.00 93.56 170 PHE A N 1
ATOM 1297 C CA . PHE A 1 170 ? -9.267 -3.782 12.416 1.00 93.56 170 PHE A CA 1
ATOM 1298 C C . PHE A 1 170 ? -9.159 -2.584 13.375 1.00 93.56 170 PHE A C 1
ATOM 1300 O O . PHE A 1 170 ? -10.074 -2.370 14.178 1.00 93.56 170 PHE A O 1
ATOM 1307 N N . LEU A 1 171 ? -8.104 -1.766 13.286 1.00 93.75 171 LEU A N 1
ATOM 1308 C CA . L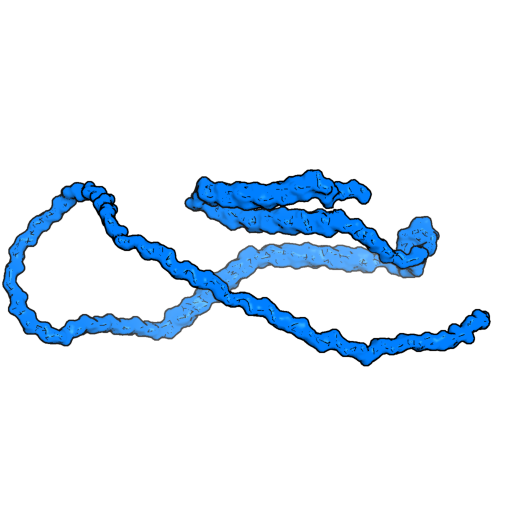EU A 1 171 ? -7.972 -0.550 14.101 1.00 93.75 171 LEU A CA 1
ATOM 1309 C C . LEU A 1 171 ? -9.039 0.504 13.754 1.00 93.75 171 LEU A C 1
ATOM 1311 O O . LEU A 1 171 ? -9.543 1.165 14.661 1.00 93.75 171 LEU A O 1
ATOM 1315 N N . PHE A 1 172 ? -9.435 0.644 12.484 1.00 92.88 172 PHE A N 1
ATOM 1316 C CA . PHE A 1 172 ? -10.441 1.634 12.066 1.00 92.88 172 PHE A CA 1
ATOM 1317 C C . PHE A 1 172 ? -11.816 1.485 12.755 1.00 92.88 172 PHE A C 1
ATOM 1319 O O . PHE A 1 172 ? -12.246 2.440 13.408 1.00 92.88 172 PHE A O 1
ATOM 1326 N N . PRO A 1 173 ? -12.533 0.342 12.672 1.00 92.81 173 PRO A N 1
ATOM 1327 C CA . PRO A 1 173 ? -13.837 0.194 13.320 1.00 92.81 173 PRO A CA 1
ATOM 1328 C C . PRO A 1 173 ? -13.736 0.272 14.848 1.00 92.81 173 PRO A C 1
ATOM 1330 O O . PRO A 1 173 ? -14.638 0.806 15.492 1.00 92.81 173 PRO A O 1
ATOM 1333 N N . TRP A 1 174 ? -12.625 -0.191 15.430 1.00 95.06 174 TRP A N 1
ATOM 1334 C CA . TRP A 1 174 ? -12.353 -0.038 16.858 1.00 95.06 174 TRP A CA 1
ATOM 1335 C C . TRP A 1 174 ? -12.225 1.431 17.280 1.00 95.06 174 TRP A C 1
ATOM 1337 O O . TRP A 1 174 ? -12.867 1.845 18.245 1.00 95.06 174 TRP A O 1
ATOM 1347 N N . ALA A 1 175 ? -11.454 2.236 16.545 1.00 94.25 175 ALA A N 1
ATOM 1348 C CA . ALA A 1 175 ? -11.261 3.653 16.849 1.00 94.25 175 ALA A CA 1
ATOM 1349 C C . ALA A 1 175 ? -12.587 4.437 16.819 1.00 94.25 175 ALA A C 1
ATOM 1351 O O . ALA A 1 175 ? -12.781 5.355 17.619 1.00 94.25 175 ALA A O 1
ATOM 1352 N N . LEU A 1 176 ? -13.529 4.037 15.955 1.00 94.75 176 LEU A N 1
ATOM 1353 C CA . LEU A 1 176 ? -14.878 4.611 15.905 1.00 94.75 176 LEU A CA 1
ATOM 1354 C C . LEU A 1 176 ? -15.708 4.299 17.166 1.00 94.75 176 LEU A C 1
ATOM 1356 O O . LEU A 1 176 ? -16.402 5.187 17.663 1.00 94.75 176 LEU A O 1
ATOM 1360 N N . VAL A 1 177 ? -15.627 3.076 17.711 1.00 94.69 177 VAL A N 1
ATOM 1361 C CA . VAL A 1 177 ? -16.387 2.665 18.915 1.00 94.69 177 VAL A CA 1
ATOM 1362 C C . VAL A 1 177 ? -15.667 2.950 20.238 1.00 94.69 177 VAL A C 1
ATOM 1364 O O . VAL A 1 177 ? -16.280 2.882 21.304 1.00 94.69 177 VAL A O 1
ATOM 1367 N N . LEU A 1 178 ? -14.386 3.328 20.209 1.00 94.69 178 LEU A N 1
ATOM 1368 C CA . LEU A 1 178 ? -13.604 3.634 21.413 1.00 94.69 178 LEU A CA 1
ATOM 1369 C C . LEU A 1 178 ? -14.251 4.739 22.268 1.00 94.69 178 LEU A C 1
ATOM 1371 O O . LEU A 1 178 ? -14.200 4.681 23.495 1.00 94.69 178 LEU A O 1
ATOM 1375 N N . ARG A 1 179 ? -14.919 5.718 21.640 1.00 91.62 179 ARG A N 1
ATOM 1376 C CA . ARG A 1 179 ? -15.626 6.799 22.353 1.00 91.62 179 ARG A CA 1
ATOM 1377 C C . ARG A 1 179 ? -16.923 6.355 23.038 1.00 91.62 179 ARG A C 1
ATOM 1379 O O . ARG A 1 179 ? -17.363 7.052 23.947 1.00 91.62 179 ARG A O 1
ATOM 1386 N N . THR A 1 180 ? -17.539 5.252 22.609 1.00 93.81 180 THR A N 1
ATOM 1387 C CA . THR A 1 180 ? -18.796 4.735 23.185 1.00 93.81 180 THR A CA 1
ATOM 1388 C C . THR A 1 180 ? -18.556 3.619 24.199 1.00 93.81 180 THR A C 1
ATOM 1390 O O . THR A 1 180 ? -19.225 3.580 25.223 1.00 93.81 180 THR A O 1
ATOM 1393 N N . GLU A 1 181 ? -17.581 2.742 23.945 1.00 93.94 181 GLU A N 1
ATOM 1394 C CA . GLU A 1 181 ? -17.261 1.575 24.790 1.00 93.94 181 GLU A CA 1
ATOM 1395 C C . GLU A 1 181 ? -16.096 1.822 25.774 1.00 93.94 181 GLU A C 1
ATOM 1397 O O . GLU A 1 181 ? -15.871 1.034 26.698 1.00 93.94 181 GLU A O 1
ATOM 1402 N N . GLY A 1 182 ? -15.327 2.902 25.585 1.00 93.56 182 GLY A N 1
ATOM 1403 C CA . GLY A 1 182 ? -14.268 3.343 26.495 1.00 93.56 182 GLY A CA 1
ATOM 1404 C C . GLY A 1 182 ? -13.223 2.266 26.812 1.00 93.56 182 GLY A C 1
ATOM 1405 O O . GLY A 1 182 ? -12.681 1.603 25.924 1.00 93.56 182 GLY A O 1
ATOM 1406 N N . LEU A 1 183 ? -12.948 2.078 28.108 1.00 95.19 183 LEU A N 1
ATOM 1407 C CA . LEU A 1 183 ? -11.929 1.144 28.608 1.00 95.19 183 LEU A CA 1
ATOM 1408 C C . LEU A 1 183 ? -12.163 -0.314 28.182 1.00 95.19 183 LEU A C 1
ATOM 1410 O O . LEU A 1 183 ? -11.202 -1.073 28.066 1.00 95.19 183 LEU A O 1
ATOM 1414 N N . ARG A 1 184 ? -13.411 -0.722 27.916 1.00 94.94 184 ARG A N 1
ATOM 1415 C CA . ARG A 1 184 ? -13.708 -2.089 27.468 1.00 94.94 184 ARG A CA 1
ATOM 1416 C C . ARG A 1 184 ? -13.185 -2.331 26.054 1.00 94.94 184 ARG A C 1
ATOM 1418 O O . ARG A 1 184 ? -12.499 -3.323 25.823 1.00 94.94 184 ARG A O 1
ATOM 1425 N N . ALA A 1 185 ? -13.460 -1.410 25.129 1.00 94.69 185 ALA A N 1
ATOM 1426 C CA . ALA A 1 185 ? -12.913 -1.481 23.776 1.00 94.69 185 ALA A CA 1
ATOM 1427 C C . ALA A 1 185 ? -11.386 -1.350 23.778 1.00 94.69 185 ALA A C 1
ATOM 1429 O O . ALA A 1 185 ? -10.725 -2.042 23.006 1.00 94.69 185 ALA A O 1
ATOM 1430 N N . PHE A 1 186 ? -10.817 -0.514 24.655 1.00 95.56 186 PHE A N 1
ATOM 1431 C CA . PHE A 1 186 ? -9.365 -0.421 24.822 1.00 95.56 186 PHE A CA 1
ATOM 1432 C C . PHE A 1 186 ? -8.738 -1.784 25.150 1.00 95.56 186 PHE A C 1
ATOM 1434 O O . PHE A 1 186 ? -7.871 -2.234 24.408 1.00 95.56 186 PHE A O 1
ATOM 1441 N N . TRP A 1 187 ? -9.209 -2.483 26.191 1.00 97.12 187 TRP A N 1
ATOM 1442 C CA . TRP A 1 187 ? -8.626 -3.773 26.584 1.00 97.12 187 TRP A CA 1
ATOM 1443 C C . TRP A 1 187 ? -8.805 -4.879 25.540 1.00 97.12 187 TRP A C 1
ATOM 1445 O O . TRP A 1 187 ? -7.891 -5.678 25.348 1.00 97.12 187 TRP A O 1
ATOM 1455 N N . VAL A 1 188 ? -9.935 -4.907 24.824 1.00 95.25 188 VAL A N 1
ATOM 1456 C CA . VAL A 1 188 ? -10.153 -5.865 23.725 1.00 95.25 188 VAL A CA 1
ATOM 1457 C C . VAL A 1 188 ? -9.138 -5.654 22.595 1.00 95.25 188 VAL A C 1
ATOM 1459 O O . VAL A 1 188 ? -8.538 -6.621 22.129 1.00 95.25 188 VAL A O 1
ATOM 1462 N N . MET A 1 189 ? -8.892 -4.405 22.185 1.00 95.44 189 MET A N 1
ATOM 1463 C CA . MET A 1 189 ? -7.896 -4.115 21.148 1.00 95.44 189 MET A CA 1
ATOM 1464 C C . MET A 1 189 ? -6.461 -4.286 21.652 1.00 95.44 189 MET A C 1
ATOM 1466 O O . MET A 1 189 ? -5.630 -4.813 20.923 1.00 95.44 189 MET A O 1
ATOM 1470 N N . ALA A 1 190 ? -6.164 -3.925 22.903 1.00 95.69 190 ALA A N 1
ATOM 1471 C CA . ALA A 1 190 ? -4.854 -4.165 23.506 1.00 95.69 190 ALA A CA 1
ATOM 1472 C C . ALA A 1 190 ? -4.510 -5.666 23.535 1.00 95.69 190 ALA A C 1
ATOM 1474 O O . ALA A 1 190 ? -3.386 -6.041 23.210 1.00 95.69 190 ALA A O 1
ATOM 1475 N N . ALA A 1 191 ? -5.483 -6.532 23.840 1.00 96.62 191 ALA A N 1
ATOM 1476 C CA . ALA A 1 191 ? -5.313 -7.981 23.748 1.00 96.62 191 ALA A CA 1
ATOM 1477 C C . ALA A 1 191 ? -5.117 -8.454 22.295 1.00 96.62 191 ALA A C 1
ATOM 1479 O O . ALA A 1 191 ? -4.229 -9.261 22.035 1.00 96.62 191 ALA A O 1
ATOM 1480 N N . PHE A 1 192 ? -5.894 -7.932 21.338 1.00 94.44 192 PHE A N 1
ATOM 1481 C CA . PHE A 1 192 ? -5.765 -8.283 19.918 1.00 94.44 192 PHE A CA 1
ATOM 1482 C C . PHE A 1 192 ? -4.399 -7.889 19.331 1.00 94.44 192 PHE A C 1
ATOM 1484 O O . PHE A 1 192 ? -3.686 -8.740 18.798 1.00 94.44 192 PHE A O 1
ATOM 1491 N N . VAL A 1 193 ? -3.999 -6.623 19.500 1.00 95.38 193 VAL A N 1
ATOM 1492 C CA . VAL A 1 193 ? -2.674 -6.106 19.117 1.00 95.38 193 VAL A CA 1
ATOM 1493 C C . VAL A 1 193 ? -1.571 -6.871 19.846 1.00 95.38 193 VAL A C 1
ATOM 1495 O O . VAL A 1 193 ? -0.562 -7.196 19.232 1.00 95.38 193 VAL A O 1
ATOM 1498 N N . GLY A 1 194 ? -1.766 -7.210 21.124 1.00 95.75 194 GLY A N 1
ATOM 1499 C CA . GLY A 1 194 ? -0.820 -8.004 21.906 1.00 95.75 194 GLY A CA 1
ATOM 1500 C C . GLY A 1 194 ? -0.588 -9.402 21.328 1.00 95.75 194 GLY A C 1
ATOM 1501 O O . GLY A 1 194 ? 0.559 -9.807 21.179 1.00 95.75 194 GLY A O 1
ATOM 1502 N N . ILE A 1 195 ? -1.647 -10.119 20.940 1.00 95.31 195 ILE A N 1
ATOM 1503 C CA . ILE A 1 195 ? -1.546 -11.461 20.338 1.00 95.31 195 ILE A CA 1
ATOM 1504 C C . ILE A 1 195 ? -0.837 -11.402 18.976 1.00 95.31 195 ILE A C 1
ATOM 1506 O O . ILE A 1 195 ? 0.099 -12.165 18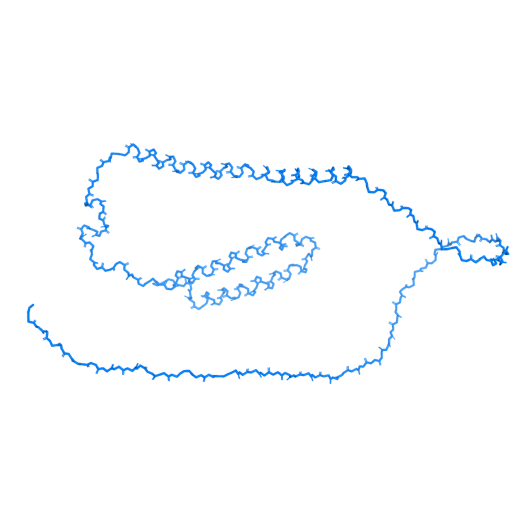.738 1.00 95.31 195 ILE A O 1
ATOM 1510 N N . VAL A 1 196 ? -1.242 -10.479 18.095 1.00 93.38 196 VAL A N 1
ATOM 1511 C CA . VAL A 1 196 ? -0.621 -10.315 16.765 1.00 93.38 196 VAL A CA 1
ATOM 1512 C C . VAL A 1 196 ? 0.835 -9.853 16.894 1.00 93.38 196 VAL A C 1
ATOM 1514 O O . VAL A 1 196 ? 1.724 -10.405 16.248 1.00 93.38 196 VAL A O 1
ATOM 1517 N N . GLY A 1 197 ? 1.096 -8.891 17.781 1.00 94.00 197 GLY A N 1
ATOM 1518 C CA . GLY A 1 197 ? 2.430 -8.377 18.081 1.00 94.00 197 GLY A CA 1
ATOM 1519 C C . GLY A 1 197 ? 3.357 -9.425 18.697 1.00 94.00 197 GLY A C 1
ATOM 1520 O O . GLY A 1 197 ? 4.547 -9.415 18.402 1.00 94.00 197 GLY A O 1
ATOM 1521 N N . LEU A 1 198 ? 2.833 -10.373 19.482 1.00 95.12 198 LEU A N 1
ATOM 1522 C CA . LEU A 1 198 ? 3.612 -11.495 20.010 1.00 95.12 198 LEU A CA 1
ATOM 1523 C C . LEU A 1 198 ? 4.016 -12.476 18.898 1.00 95.12 198 LEU A C 1
ATOM 1525 O O . LEU A 1 198 ? 5.157 -12.933 18.879 1.00 95.12 198 LEU A O 1
ATOM 1529 N N . GLY A 1 199 ? 3.122 -12.745 17.939 1.00 91.12 199 GLY A N 1
ATOM 1530 C CA . GLY A 1 199 ? 3.440 -13.532 16.742 1.00 91.12 199 GLY A CA 1
ATOM 1531 C C . GLY A 1 199 ? 4.482 -12.855 15.843 1.00 91.12 199 GLY A C 1
ATOM 1532 O O . GLY A 1 199 ? 5.415 -13.508 15.376 1.00 91.12 199 GLY A O 1
ATOM 1533 N N . TRP A 1 200 ? 4.380 -11.535 15.663 1.00 90.88 200 TRP A N 1
ATOM 1534 C CA . TRP A 1 200 ? 5.388 -10.743 14.951 1.00 90.88 200 TRP A CA 1
ATOM 1535 C C . TRP A 1 200 ? 6.742 -10.744 15.675 1.00 90.88 200 TRP A C 1
ATOM 1537 O O . TRP A 1 200 ? 7.777 -10.986 15.057 1.00 90.88 200 TRP A O 1
ATOM 1547 N N . LEU A 1 201 ? 6.739 -10.541 16.997 1.00 93.00 201 LEU A N 1
ATOM 1548 C CA . LEU A 1 201 ? 7.948 -10.565 17.820 1.00 93.00 201 LEU A CA 1
ATOM 1549 C C . LEU A 1 201 ? 8.628 -11.937 17.774 1.00 93.00 201 LEU A C 1
ATOM 1551 O O . LEU A 1 201 ? 9.852 -11.995 17.699 1.00 93.00 201 LEU A O 1
ATOM 1555 N N . TYR A 1 202 ? 7.858 -13.029 17.778 1.00 92.50 202 TYR A N 1
ATOM 1556 C CA . TYR A 1 202 ? 8.381 -14.381 17.587 1.00 92.50 202 TYR A CA 1
ATOM 1557 C C . TYR A 1 202 ? 9.084 -14.530 16.228 1.00 92.50 202 TYR A C 1
ATOM 1559 O O . TYR A 1 202 ? 10.251 -14.910 16.195 1.00 92.50 202 TYR A O 1
ATOM 1567 N N . ALA A 1 203 ? 8.435 -14.134 15.125 1.00 88.69 203 ALA A N 1
ATOM 1568 C CA . ALA A 1 203 ? 9.041 -14.176 13.790 1.00 88.69 203 ALA A CA 1
ATOM 1569 C C . ALA A 1 203 ? 10.317 -13.314 13.680 1.00 88.69 203 ALA A C 1
ATOM 1571 O O . ALA A 1 203 ? 11.271 -13.699 13.004 1.00 88.69 203 ALA A O 1
ATOM 1572 N N . TYR A 1 204 ? 10.364 -12.175 14.379 1.00 89.25 204 TYR A N 1
ATOM 1573 C CA . TYR A 1 204 ? 11.566 -11.348 14.491 1.00 89.25 204 TYR A CA 1
ATOM 1574 C C . TYR A 1 204 ? 12.681 -12.037 15.298 1.00 89.25 204 TYR A C 1
ATOM 1576 O O . TYR A 1 204 ? 13.838 -12.015 14.886 1.00 89.25 204 TYR A O 1
ATOM 1584 N N . ARG A 1 205 ? 12.355 -12.685 16.429 1.00 92.12 205 ARG A N 1
ATOM 1585 C CA . ARG A 1 205 ? 13.336 -13.404 17.270 1.00 92.12 205 ARG A CA 1
ATOM 1586 C C . ARG A 1 205 ? 13.948 -14.619 16.574 1.00 92.12 205 ARG A C 1
ATOM 1588 O O . ARG A 1 205 ? 15.100 -14.927 16.850 1.00 92.12 205 ARG A O 1
ATOM 1595 N N . GLU A 1 206 ? 13.187 -15.274 15.704 1.00 87.81 206 GLU A N 1
ATOM 1596 C CA . GLU A 1 206 ? 13.602 -16.444 14.919 1.00 87.81 206 GLU A CA 1
ATOM 1597 C C . GLU A 1 206 ? 14.458 -16.062 13.687 1.00 87.81 206 GLU A C 1
ATOM 1599 O O . GLU A 1 206 ? 14.872 -16.923 12.918 1.00 87.81 206 GLU A O 1
ATOM 1604 N N . GLY A 1 207 ? 14.717 -14.768 13.448 1.00 84.00 207 GLY A N 1
ATOM 1605 C CA . GLY A 1 207 ? 15.529 -14.311 12.312 1.00 84.00 207 GLY A CA 1
ATOM 1606 C C . GLY A 1 207 ? 14.870 -14.519 10.940 1.00 84.00 207 GLY A C 1
ATOM 1607 O O . GLY A 1 207 ? 15.512 -14.338 9.911 1.00 84.00 207 GLY A O 1
ATOM 1608 N N . VAL A 1 208 ? 13.573 -14.846 10.896 1.00 80.94 208 VAL A N 1
ATOM 1609 C CA . VAL A 1 208 ? 12.792 -15.110 9.664 1.00 80.94 208 VAL A CA 1
ATOM 1610 C C . VAL A 1 208 ? 12.681 -13.864 8.766 1.00 80.94 208 VAL A C 1
ATOM 1612 O O . VAL A 1 208 ? 12.371 -13.963 7.580 1.00 80.94 208 VAL A O 1
ATOM 1615 N N . LEU A 1 209 ? 12.957 -12.687 9.334 1.00 77.88 209 LEU A N 1
ATOM 1616 C CA . LEU A 1 209 ? 13.009 -11.388 8.660 1.00 77.88 209 LEU A CA 1
ATOM 1617 C C . LEU A 1 209 ? 14.434 -10.964 8.243 1.00 77.88 209 LEU A C 1
ATOM 1619 O O . LEU A 1 209 ? 14.590 -9.898 7.649 1.00 77.88 209 LEU A O 1
ATOM 1623 N N . GLU A 1 210 ? 15.471 -11.750 8.552 1.00 77.06 210 GLU A N 1
ATOM 1624 C CA . GLU A 1 210 ? 16.846 -11.439 8.151 1.00 77.06 210 GLU A CA 1
ATOM 1625 C C . GLU A 1 210 ? 17.074 -11.720 6.661 1.00 77.06 210 GLU A C 1
ATOM 1627 O O . GLU A 1 210 ? 16.704 -12.772 6.139 1.00 77.06 210 GLU A O 1
ATOM 1632 N N . TRP A 1 211 ? 17.752 -10.794 5.985 1.00 76.44 211 TRP A N 1
ATOM 1633 C CA . TRP A 1 211 ? 18.310 -11.021 4.653 1.00 76.44 211 TRP A CA 1
ATOM 1634 C C . TRP A 1 211 ? 19.750 -11.526 4.754 1.00 76.44 211 TRP A C 1
ATOM 1636 O O . TRP A 1 211 ? 20.541 -11.008 5.544 1.00 76.44 211 TRP A O 1
ATOM 1646 N N . LYS A 1 212 ? 20.071 -12.522 3.927 1.00 63.19 212 LYS A N 1
ATOM 1647 C CA . LYS A 1 212 ? 21.407 -13.067 3.678 1.00 63.19 212 LYS A CA 1
ATOM 1648 C C . LYS A 1 212 ? 21.566 -13.259 2.171 1.00 63.19 212 LYS A C 1
ATOM 1650 O O . LYS A 1 212 ? 20.539 -13.607 1.544 1.00 63.19 212 LYS A O 1
#